Protein AF-A0AA43LTS8-F1 (afdb_monomer_lite)

Secondary structure (DSSP, 8-state):
---HHHHHHHHHHHS----EEEES--TTSHHHHHHHHHSSEEEEEES-HHHHHHHHHH---TTEEEEES-GGGGGGT-S-EEEEEEE-SB-TTS-TTSB--HHHHHHHHHHHHHHEEEEEEEEEEE-TTSHHHHHHHHHHHHHHTTS-TTTEEEEEE--TT-TTS-EEEEEEEPPSS-------PEEEEETTEEEEE-SSEEEEEETT-S-EEEEEGGG-SEEEEEETTEEEEE-TTS-EEEEEGGGS-HHHHHHHHHHHHHHHHHTT----TTTT---TT-

Sequence (282 aa):
MKKIVEVAHKFIAEHQDLDIAVDFTCGNGYDTKFLSECCHQVYAFDIQEDAIAKAKTIAQRSNIEWILDDHANVDQHVGAFDVGVFNLGYLPGGDESITTNADSVITALDKALQIAHKPALIIIVLYPGFEHGKKEAKAIEAYVEKLDSKHYDVSILKLLNRKDAPYIISIDVKGEDEAVPFTIPFHLIIGDTRYSLSKTFVEFNKLDSYDVQKVMYKDLLSVTYVDQKRLSFTLPSNDTVTLDTSMVKKEVLKDIYMCMYLVRKRNGINEELQSEIQLENC

Radius of gyration: 23.14 Å; chains: 1; bounding box: 55×40×61 Å

Structure (mmCIF, N/CA/C/O backbone):
data_AF-A0AA43LTS8-F1
#
_entry.id   AF-A0AA43LTS8-F1
#
loop_
_atom_site.group_PDB
_atom_site.id
_atom_site.type_symbol
_atom_site.label_atom_id
_atom_site.label_alt_id
_atom_site.label_comp_id
_atom_site.label_asym_id
_atom_site.label_entity_id
_atom_site.label_seq_id
_atom_site.pdbx_PDB_ins_code
_atom_site.Cartn_x
_atom_site.Cartn_y
_atom_site.Cartn_z
_atom_site.occupancy
_atom_site.B_iso_or_equiv
_atom_site.auth_seq_id
_atom_site.auth_comp_id
_atom_site.auth_asym_id
_atom_site.auth_atom_id
_atom_site.pdbx_PDB_model_num
ATOM 1 N N . MET A 1 1 ? 16.847 13.992 5.231 1.00 48.00 1 MET A N 1
ATOM 2 C CA . MET A 1 1 ? 15.484 13.890 4.668 1.00 48.00 1 MET A CA 1
ATOM 3 C C . MET A 1 1 ? 15.234 12.416 4.426 1.00 48.00 1 MET A C 1
ATOM 5 O O . MET A 1 1 ? 16.087 11.798 3.800 1.00 48.00 1 MET A O 1
ATOM 9 N N . LYS A 1 2 ? 14.175 11.851 5.011 1.00 55.44 2 LYS A N 1
ATOM 10 C CA . LYS A 1 2 ? 13.850 10.425 4.863 1.00 55.44 2 LYS A CA 1
ATOM 11 C C . LYS A 1 2 ? 13.571 10.105 3.392 1.00 55.44 2 LYS A C 1
ATOM 13 O O . LYS A 1 2 ? 13.069 10.978 2.679 1.00 55.44 2 LYS A O 1
ATOM 18 N N . LYS A 1 3 ? 13.945 8.911 2.921 1.00 81.06 3 LYS A N 1
ATOM 19 C CA . LYS A 1 3 ? 13.575 8.456 1.568 1.00 81.06 3 LYS A CA 1
ATOM 20 C C . LYS A 1 3 ? 12.048 8.387 1.473 1.00 81.06 3 LYS A C 1
ATOM 22 O O . LYS A 1 3 ? 11.405 8.111 2.479 1.00 81.06 3 LYS A O 1
ATOM 27 N N . ILE A 1 4 ? 11.463 8.628 0.297 1.00 85.31 4 ILE A N 1
ATOM 28 C CA . ILE A 1 4 ? 9.995 8.634 0.147 1.00 85.31 4 ILE A CA 1
ATOM 29 C C . ILE A 1 4 ? 9.375 7.302 0.612 1.00 85.31 4 ILE A C 1
ATOM 31 O O . ILE A 1 4 ? 8.366 7.302 1.301 1.00 85.31 4 ILE A O 1
ATOM 35 N N . VAL A 1 5 ? 10.066 6.186 0.367 1.00 83.38 5 VAL A N 1
ATOM 36 C CA . VAL A 1 5 ? 9.681 4.838 0.814 1.00 83.38 5 VAL A CA 1
ATOM 37 C C . VAL A 1 5 ? 9.594 4.735 2.344 1.00 83.38 5 VAL A C 1
ATOM 39 O O . VAL A 1 5 ? 8.656 4.162 2.878 1.00 83.38 5 VAL A O 1
ATOM 42 N N . GLU A 1 6 ? 10.492 5.389 3.086 1.00 86.81 6 GLU A N 1
ATOM 43 C CA . GLU A 1 6 ? 10.402 5.431 4.556 1.00 86.81 6 GLU A CA 1
ATOM 44 C C . GLU A 1 6 ? 9.191 6.243 5.042 1.00 86.81 6 GLU A C 1
ATOM 46 O O . GLU A 1 6 ? 8.758 6.085 6.182 1.00 86.81 6 GLU A O 1
ATOM 51 N N . VAL A 1 7 ? 8.672 7.161 4.220 1.00 87.38 7 VAL A N 1
ATOM 52 C CA . VAL A 1 7 ? 7.430 7.883 4.520 1.00 87.38 7 VAL A CA 1
ATOM 53 C C . VAL A 1 7 ? 6.220 6.991 4.248 1.00 87.38 7 VAL A C 1
ATOM 55 O O . VAL A 1 7 ? 5.317 6.965 5.077 1.00 87.38 7 VAL A O 1
ATOM 58 N N . ALA A 1 8 ? 6.238 6.202 3.170 1.00 88.94 8 ALA A N 1
ATOM 59 C CA . ALA A 1 8 ? 5.221 5.182 2.909 1.00 88.94 8 ALA A CA 1
ATOM 60 C C . ALA A 1 8 ? 5.105 4.187 4.077 1.00 88.94 8 ALA A C 1
ATOM 62 O O . ALA A 1 8 ? 4.014 3.979 4.601 1.00 88.94 8 ALA A O 1
ATOM 63 N N . HIS A 1 9 ? 6.233 3.661 4.570 1.00 90.69 9 HIS A N 1
ATOM 64 C CA . HIS A 1 9 ? 6.249 2.760 5.733 1.00 90.69 9 HIS A CA 1
ATOM 65 C C . HIS A 1 9 ? 5.666 3.397 6.992 1.00 90.69 9 HIS A C 1
ATOM 67 O O . HIS A 1 9 ? 5.021 2.718 7.781 1.00 90.69 9 HIS A O 1
ATOM 73 N N . LYS A 1 10 ? 5.852 4.706 7.186 1.00 87.06 10 LYS A N 1
ATOM 74 C CA . LYS A 1 10 ? 5.224 5.408 8.310 1.00 87.06 10 LYS A CA 1
ATOM 75 C C . LYS A 1 10 ? 3.712 5.491 8.176 1.00 87.06 10 LYS A C 1
ATOM 77 O O . LYS A 1 10 ? 3.039 5.242 9.165 1.00 87.06 10 LYS A O 1
ATOM 82 N N . PHE A 1 11 ? 3.197 5.810 6.989 1.00 83.38 11 PHE A N 1
ATOM 83 C CA . PHE A 1 11 ? 1.751 5.813 6.767 1.00 83.38 11 PHE A CA 1
ATOM 84 C C . PHE A 1 11 ? 1.151 4.442 7.072 1.00 83.38 11 PHE A C 1
ATOM 86 O O . PHE A 1 11 ? 0.157 4.362 7.783 1.00 83.38 11 PHE A O 1
ATOM 93 N N . ILE A 1 12 ? 1.811 3.370 6.634 1.00 86.56 12 ILE A N 1
ATOM 94 C CA . ILE A 1 12 ? 1.376 2.000 6.921 1.00 86.56 12 ILE A CA 1
ATOM 95 C C . ILE A 1 12 ? 1.449 1.697 8.424 1.00 86.56 12 ILE A C 1
ATOM 97 O O . ILE A 1 12 ? 0.488 1.200 8.992 1.00 86.56 12 ILE A O 1
ATOM 101 N N . ALA A 1 13 ? 2.551 2.041 9.094 1.00 82.56 13 ALA A N 1
ATOM 102 C CA . ALA A 1 13 ? 2.728 1.777 10.525 1.00 82.56 13 ALA A CA 1
ATOM 103 C C . ALA A 1 13 ? 1.772 2.575 11.436 1.00 82.56 13 ALA A C 1
ATOM 105 O O . ALA A 1 13 ? 1.600 2.220 12.601 1.00 82.56 13 ALA A O 1
ATOM 106 N N . GLU A 1 14 ? 1.186 3.666 10.940 1.00 78.75 14 GLU A N 1
ATOM 107 C CA . GLU A 1 14 ? 0.165 4.441 11.655 1.00 78.75 14 GLU A CA 1
ATOM 108 C C . GLU A 1 14 ? -1.233 3.801 11.576 1.00 78.75 14 GLU A C 1
ATOM 110 O O . GLU A 1 14 ? -2.096 4.137 12.393 1.00 78.75 14 GLU A O 1
ATOM 115 N N . HIS A 1 15 ? -1.452 2.857 10.653 1.00 72.56 15 HIS A N 1
ATOM 116 C CA . HIS A 1 15 ? -2.689 2.085 10.560 1.00 72.56 15 HIS A CA 1
ATOM 117 C C . HIS A 1 15 ? -2.655 0.907 11.543 1.00 72.56 15 HIS A C 1
ATOM 119 O O . HIS A 1 15 ? -1.681 0.159 11.616 1.00 72.56 15 HIS A O 1
ATOM 125 N N . GLN A 1 16 ? -3.715 0.768 12.342 1.00 58.56 16 GLN A N 1
ATOM 126 C CA . GLN A 1 16 ? -3.850 -0.310 13.324 1.00 58.56 16 GLN A CA 1
ATOM 127 C C . GLN A 1 16 ? -4.528 -1.532 12.700 1.00 58.56 16 GLN A C 1
ATOM 129 O O . GLN A 1 16 ? -5.296 -1.391 11.756 1.00 58.56 16 GLN A O 1
ATOM 134 N N . ASP A 1 17 ? -4.283 -2.703 13.291 1.00 68.00 17 ASP A N 1
ATOM 135 C CA . ASP A 1 17 ? -5.013 -3.944 13.006 1.00 68.00 17 ASP A CA 1
ATOM 136 C C . ASP A 1 17 ? -4.881 -4.449 11.542 1.00 68.00 17 ASP A C 1
ATOM 138 O O . ASP A 1 17 ? -5.809 -5.046 11.007 1.00 68.00 17 ASP A O 1
ATOM 142 N N . LEU A 1 18 ? -3.722 -4.237 10.898 1.00 80.56 18 LEU A N 1
ATOM 143 C CA . LEU A 1 18 ? -3.415 -4.785 9.565 1.00 80.56 18 LEU A CA 1
ATOM 144 C C . LEU A 1 18 ? -3.115 -6.294 9.645 1.00 80.56 18 LEU A C 1
ATOM 146 O O . LEU A 1 18 ? -2.145 -6.700 10.289 1.00 80.56 18 LEU A O 1
ATOM 150 N N . ASP A 1 19 ? -3.913 -7.125 8.973 1.00 89.31 19 ASP A N 1
ATOM 151 C CA . ASP A 1 19 ? -3.790 -8.588 8.991 1.00 89.31 19 ASP A CA 1
ATOM 152 C C . ASP A 1 19 ? -3.110 -9.101 7.714 1.00 89.31 19 ASP A C 1
ATOM 154 O O . ASP A 1 19 ? -2.106 -9.820 7.769 1.00 89.31 19 ASP A O 1
ATOM 158 N N . ILE A 1 20 ? -3.598 -8.664 6.553 1.00 95.88 20 ILE A N 1
ATOM 159 C CA . ILE A 1 20 ? -3.157 -9.125 5.238 1.00 95.88 20 ILE A CA 1
ATOM 160 C C . ILE A 1 20 ? -2.597 -7.955 4.425 1.00 95.88 20 ILE A C 1
ATOM 162 O O . ILE A 1 20 ? -3.284 -6.966 4.159 1.00 95.88 20 ILE A O 1
ATOM 166 N N . ALA A 1 21 ? -1.357 -8.101 3.962 1.00 98.19 21 ALA A N 1
ATOM 167 C CA . ALA A 1 21 ? -0.708 -7.159 3.062 1.00 98.19 21 ALA A CA 1
ATOM 168 C C . ALA A 1 21 ? -0.519 -7.723 1.652 1.00 98.19 21 ALA A C 1
ATOM 170 O O . ALA A 1 21 ? -0.278 -8.918 1.467 1.00 98.19 21 ALA A O 1
ATOM 171 N N . VAL A 1 22 ? -0.523 -6.828 0.668 1.00 98.81 22 VAL A N 1
ATOM 172 C CA . VAL A 1 22 ? -0.102 -7.120 -0.702 1.00 98.81 22 VAL A CA 1
ATOM 173 C C . VAL A 1 22 ? 1.012 -6.161 -1.106 1.00 98.81 22 VAL A C 1
ATOM 175 O O . VAL A 1 22 ? 0.820 -4.948 -1.181 1.00 98.81 22 VAL A O 1
ATOM 178 N N . ASP A 1 23 ? 2.189 -6.712 -1.376 1.00 98.69 23 ASP A N 1
ATOM 179 C CA . ASP A 1 23 ? 3.258 -6.028 -2.094 1.00 98.69 23 ASP A CA 1
ATOM 180 C C . ASP A 1 23 ? 3.089 -6.335 -3.583 1.00 98.69 23 ASP A C 1
ATOM 182 O O . ASP A 1 23 ? 3.377 -7.441 -4.041 1.00 98.69 23 ASP A O 1
ATOM 186 N N . PHE A 1 24 ? 2.565 -5.374 -4.337 1.00 98.69 24 PHE A N 1
ATOM 187 C CA . PHE A 1 24 ? 2.270 -5.555 -5.756 1.00 98.69 24 PHE A CA 1
ATOM 188 C C . PHE A 1 24 ? 3.534 -5.518 -6.630 1.00 98.69 24 PHE A C 1
ATOM 190 O O . PHE A 1 24 ? 3.463 -5.851 -7.807 1.00 98.69 24 PHE A O 1
ATOM 197 N N . THR A 1 25 ? 4.684 -5.106 -6.088 1.00 97.75 25 THR A N 1
ATOM 198 C CA . THR A 1 25 ? 5.929 -4.913 -6.847 1.00 97.75 25 THR A CA 1
ATOM 199 C C . THR A 1 25 ? 7.136 -5.206 -5.953 1.00 97.75 25 THR A C 1
ATOM 201 O O . THR A 1 25 ? 7.874 -4.296 -5.562 1.00 97.75 25 THR A O 1
ATOM 204 N N . CYS A 1 26 ? 7.326 -6.474 -5.589 1.00 96.88 26 CYS A N 1
ATOM 205 C CA . CYS A 1 26 ? 8.211 -6.850 -4.490 1.00 96.88 26 CYS A CA 1
ATOM 206 C C . CYS A 1 26 ? 9.675 -6.460 -4.732 1.00 96.88 26 CYS A C 1
ATOM 208 O O . CYS A 1 26 ? 10.392 -6.089 -3.795 1.00 96.88 26 CYS A O 1
ATOM 210 N N . GLY A 1 27 ? 10.136 -6.500 -5.986 1.00 96.12 27 GLY A N 1
ATOM 211 C CA . GLY A 1 27 ? 11.475 -6.105 -6.384 1.00 96.12 27 GLY A CA 1
ATOM 212 C C . GLY A 1 27 ? 12.570 -6.756 -5.534 1.00 96.12 27 GLY A C 1
ATOM 213 O O . GLY A 1 27 ? 12.711 -7.970 -5.467 1.00 96.12 27 GLY A O 1
ATOM 214 N N . ASN A 1 28 ? 13.374 -5.938 -4.848 1.00 95.25 28 ASN A N 1
ATOM 215 C CA . ASN A 1 28 ? 14.421 -6.431 -3.940 1.00 95.25 28 ASN A CA 1
ATOM 216 C C . ASN A 1 28 ? 13.892 -6.870 -2.552 1.00 95.25 28 ASN A C 1
ATOM 218 O O . ASN A 1 28 ? 14.685 -7.232 -1.687 1.00 95.25 28 ASN A O 1
ATOM 222 N N . GLY A 1 29 ? 12.584 -6.822 -2.301 1.00 96.00 29 GLY A N 1
ATOM 223 C CA . GLY A 1 29 ? 11.930 -7.338 -1.094 1.00 96.00 29 GLY A CA 1
ATOM 224 C C . GLY A 1 29 ? 11.968 -6.426 0.132 1.00 96.00 29 GLY A C 1
ATOM 225 O O . GLY A 1 29 ? 11.734 -6.898 1.243 1.00 96.00 29 GLY A O 1
ATOM 226 N N . TYR A 1 30 ? 12.293 -5.137 -0.017 1.00 96.00 30 TYR A N 1
ATOM 227 C CA . TYR A 1 30 ? 12.351 -4.211 1.124 1.00 96.00 30 TYR A CA 1
ATOM 228 C C . TYR A 1 30 ? 10.965 -3.878 1.682 1.00 96.00 30 TYR A C 1
ATOM 230 O O . TYR A 1 30 ? 10.791 -3.901 2.901 1.00 96.00 30 TYR A O 1
ATOM 238 N N . ASP A 1 31 ? 10.000 -3.596 0.804 1.00 97.00 31 ASP A N 1
ATOM 239 C CA . ASP A 1 31 ? 8.612 -3.343 1.193 1.00 97.00 31 ASP A CA 1
ATOM 240 C C . ASP A 1 31 ? 7.980 -4.636 1.719 1.00 97.00 31 ASP A C 1
ATOM 242 O O . ASP A 1 31 ? 7.466 -4.644 2.834 1.00 97.00 31 ASP A O 1
ATOM 246 N N . THR A 1 32 ? 8.177 -5.761 1.023 1.00 98.19 32 THR A N 1
ATOM 247 C CA . THR A 1 32 ? 7.768 -7.096 1.488 1.00 98.19 32 THR A CA 1
ATOM 248 C C . THR A 1 32 ? 8.285 -7.412 2.889 1.00 98.19 32 THR A C 1
ATOM 250 O O . THR A 1 32 ? 7.531 -7.876 3.742 1.00 98.19 32 THR A O 1
ATOM 253 N N . LYS A 1 33 ? 9.573 -7.148 3.158 1.00 97.25 33 LYS A N 1
ATOM 254 C CA . LYS A 1 33 ? 10.163 -7.362 4.482 1.00 97.25 33 LYS A CA 1
ATOM 255 C C . LYS A 1 33 ? 9.446 -6.522 5.534 1.00 97.25 33 LYS A C 1
ATOM 257 O O . LYS A 1 33 ? 9.028 -7.073 6.547 1.00 97.25 33 LYS A O 1
ATOM 262 N N . PHE A 1 34 ? 9.295 -5.224 5.289 1.00 95.88 34 PHE A N 1
ATOM 263 C CA . PHE A 1 34 ? 8.599 -4.326 6.206 1.00 95.88 34 PHE A CA 1
ATOM 264 C C . PHE A 1 34 ? 7.157 -4.797 6.469 1.00 95.88 34 PHE A C 1
ATOM 266 O O . PHE A 1 34 ? 6.762 -4.946 7.623 1.00 95.88 34 PHE A O 1
ATOM 273 N N . LEU A 1 35 ? 6.407 -5.127 5.415 1.00 96.69 35 LEU A N 1
ATOM 274 C CA . LEU A 1 35 ? 5.033 -5.624 5.515 1.00 96.69 35 LEU A CA 1
ATOM 275 C C . LEU A 1 35 ? 4.954 -6.928 6.317 1.00 96.69 35 LEU A C 1
ATOM 277 O O . LEU A 1 35 ? 4.081 -7.096 7.161 1.00 96.69 35 LEU A O 1
ATOM 281 N N . SER A 1 36 ? 5.913 -7.834 6.128 1.00 96.06 36 SER A N 1
ATOM 282 C CA . SER A 1 36 ? 5.948 -9.120 6.837 1.00 96.06 36 SER A CA 1
ATOM 283 C C . SER A 1 36 ? 6.262 -9.003 8.331 1.00 96.06 36 SER A C 1
ATOM 285 O O . SER A 1 36 ? 6.057 -9.964 9.081 1.00 96.06 36 SER A O 1
ATOM 287 N N . GLU A 1 37 ? 6.773 -7.846 8.765 1.00 92.56 37 GLU A N 1
ATOM 288 C CA . GLU A 1 37 ? 7.004 -7.503 10.168 1.00 92.56 37 GLU A CA 1
ATOM 289 C C . GLU A 1 37 ? 5.759 -6.886 10.827 1.00 92.56 37 GLU A C 1
ATOM 291 O O . GLU A 1 37 ? 5.615 -7.026 12.042 1.00 92.56 37 GLU A O 1
ATOM 296 N N . CYS A 1 38 ? 4.867 -6.243 10.061 1.00 90.19 38 CYS A N 1
ATOM 297 C CA . CYS A 1 38 ? 3.665 -5.586 10.589 1.00 90.19 38 CYS A CA 1
ATOM 298 C C . CYS A 1 38 ? 2.344 -6.329 10.334 1.00 90.19 38 CYS A C 1
ATOM 300 O O . CYS A 1 38 ? 1.383 -6.045 11.038 1.00 90.19 38 CYS A O 1
ATOM 302 N N . CYS A 1 39 ? 2.297 -7.271 9.387 1.00 91.62 39 CYS A N 1
ATOM 303 C CA . CYS A 1 39 ? 1.090 -8.018 9.014 1.00 91.62 39 CYS A CA 1
ATOM 304 C C . CYS A 1 39 ? 1.244 -9.524 9.281 1.00 91.62 39 CYS A C 1
ATOM 306 O O . CYS A 1 39 ? 2.354 -10.074 9.281 1.00 91.62 39 CYS A O 1
ATOM 308 N N . HIS A 1 40 ? 0.124 -10.219 9.476 1.00 91.31 40 HIS A N 1
ATOM 309 C CA . HIS A 1 40 ? 0.093 -11.664 9.699 1.00 91.31 40 HIS A CA 1
ATOM 310 C C . HIS A 1 40 ? 0.341 -12.473 8.427 1.00 91.31 40 HIS A C 1
ATOM 312 O O . HIS A 1 40 ? 0.945 -13.538 8.535 1.00 91.31 40 HIS A O 1
ATOM 318 N N . GLN A 1 41 ? -0.057 -11.969 7.256 1.00 96.75 41 GLN A N 1
ATOM 319 C CA . GLN A 1 41 ? 0.175 -12.584 5.946 1.00 96.75 41 GLN A CA 1
ATOM 320 C C . GLN A 1 41 ? 0.568 -11.519 4.914 1.00 96.75 41 GLN A C 1
ATOM 322 O O . GLN A 1 41 ? 0.020 -10.419 4.909 1.00 96.75 41 GLN A O 1
ATOM 327 N N . VAL A 1 42 ? 1.503 -11.848 4.019 1.00 98.62 42 VAL A N 1
ATOM 328 C CA . VAL A 1 42 ? 1.933 -10.981 2.914 1.00 98.62 42 VAL A CA 1
ATOM 329 C C . VAL A 1 42 ? 1.915 -11.757 1.607 1.00 98.62 42 VAL A C 1
ATOM 331 O O . VAL A 1 42 ? 2.526 -12.818 1.518 1.00 98.62 42 VAL A O 1
ATOM 334 N N . TYR A 1 43 ? 1.281 -11.202 0.581 1.00 98.81 43 TYR A N 1
ATOM 335 C CA . TYR A 1 43 ? 1.389 -11.672 -0.799 1.00 98.81 43 TYR A CA 1
ATOM 336 C C . TYR A 1 43 ? 2.309 -10.728 -1.570 1.00 98.81 43 TYR A C 1
ATOM 338 O O . TYR A 1 43 ? 2.091 -9.520 -1.558 1.00 98.81 43 TYR A O 1
ATOM 346 N N . ALA A 1 44 ? 3.354 -11.256 -2.199 1.00 98.75 44 ALA A N 1
ATOM 347 C CA . ALA A 1 44 ? 4.390 -10.466 -2.854 1.00 98.75 44 ALA A CA 1
ATOM 348 C C . ALA A 1 44 ? 4.509 -10.848 -4.331 1.00 98.75 44 ALA A C 1
ATOM 350 O O . ALA A 1 44 ? 4.921 -11.966 -4.648 1.00 98.75 44 ALA A O 1
ATOM 351 N N . PHE A 1 45 ? 4.159 -9.914 -5.212 1.00 98.81 45 PHE A N 1
ATOM 352 C CA . PHE A 1 45 ? 4.138 -10.096 -6.661 1.00 98.81 45 PHE A CA 1
ATOM 353 C C . PHE A 1 45 ? 5.395 -9.535 -7.315 1.00 98.81 45 PHE A C 1
ATOM 355 O O . PHE A 1 45 ? 5.862 -8.451 -6.965 1.00 98.81 45 PHE A O 1
ATOM 362 N N . ASP A 1 46 ? 5.915 -10.255 -8.302 1.00 98.56 46 ASP A N 1
ATOM 363 C CA . ASP A 1 46 ? 6.844 -9.720 -9.294 1.00 98.56 46 ASP A CA 1
ATOM 364 C C . ASP A 1 46 ? 6.828 -10.611 -10.540 1.00 98.56 46 ASP A C 1
ATOM 366 O O . ASP A 1 46 ? 6.690 -11.830 -10.434 1.00 98.56 46 ASP A O 1
ATOM 370 N N . ILE A 1 47 ? 7.028 -10.031 -11.723 1.00 97.81 47 ILE A N 1
ATOM 371 C CA . ILE A 1 47 ? 7.121 -10.803 -12.972 1.00 97.81 47 ILE A CA 1
ATOM 372 C C . ILE A 1 47 ? 8.511 -11.424 -13.171 1.00 97.81 47 ILE A C 1
ATOM 374 O O . ILE A 1 47 ? 8.698 -12.262 -14.055 1.00 97.81 47 ILE A O 1
ATOM 378 N N . GLN A 1 48 ? 9.509 -11.002 -12.387 1.00 97.56 48 GLN A N 1
ATOM 379 C CA . GLN A 1 48 ? 10.894 -11.435 -12.531 1.00 97.56 48 GLN A CA 1
ATOM 380 C C . GLN A 1 48 ? 11.275 -12.477 -11.469 1.00 97.56 48 GLN A C 1
ATOM 382 O O . GLN A 1 48 ? 11.318 -12.185 -10.273 1.00 97.56 48 GLN A O 1
ATOM 387 N N . GLU A 1 49 ? 11.692 -13.670 -11.909 1.00 96.56 49 GLU A N 1
ATOM 388 C CA . GLU A 1 49 ? 12.242 -14.706 -11.015 1.00 96.56 49 GLU A CA 1
ATOM 389 C C . GLU A 1 49 ? 13.428 -14.186 -10.191 1.00 96.56 49 GLU A C 1
ATOM 391 O O . GLU A 1 49 ? 13.525 -14.452 -8.992 1.00 96.56 49 GLU A O 1
ATOM 396 N N . ASP A 1 50 ? 14.298 -13.388 -10.817 1.00 94.88 50 ASP A N 1
ATOM 397 C CA . ASP A 1 50 ? 15.467 -12.786 -10.173 1.00 94.88 50 ASP A CA 1
ATOM 398 C C . ASP A 1 50 ? 15.094 -11.801 -9.056 1.00 94.88 50 ASP A C 1
ATOM 400 O O . ASP A 1 50 ? 15.811 -11.715 -8.055 1.00 94.88 50 ASP A O 1
ATOM 404 N N . ALA A 1 51 ? 13.993 -11.055 -9.209 1.00 95.88 51 ALA A N 1
ATOM 405 C CA . ALA A 1 51 ? 13.503 -10.148 -8.175 1.00 95.88 51 ALA A CA 1
ATOM 406 C C . ALA A 1 51 ? 13.059 -10.954 -6.951 1.00 95.88 51 ALA A C 1
ATOM 408 O O . ALA A 1 51 ? 13.612 -10.781 -5.866 1.00 95.88 51 ALA A O 1
ATOM 409 N N . ILE A 1 52 ? 12.187 -11.947 -7.150 1.00 97.62 52 ILE A N 1
ATOM 410 C CA . ILE A 1 52 ? 11.715 -12.835 -6.078 1.00 97.62 52 ILE A CA 1
ATOM 411 C C . ILE A 1 52 ? 12.881 -13.570 -5.407 1.00 97.62 52 ILE A C 1
ATOM 413 O O . ILE A 1 52 ? 12.925 -13.687 -4.180 1.00 97.62 52 ILE A O 1
ATOM 417 N N . ALA A 1 53 ? 13.852 -14.060 -6.182 1.00 96.56 53 ALA A N 1
ATOM 418 C CA . ALA A 1 53 ? 15.033 -14.722 -5.638 1.00 96.56 53 ALA A CA 1
ATOM 419 C C . ALA A 1 53 ? 15.834 -13.785 -4.719 1.00 96.56 53 ALA A C 1
ATOM 421 O O . ALA A 1 53 ? 16.203 -14.188 -3.614 1.00 96.56 53 ALA A O 1
ATOM 422 N N . LYS A 1 54 ? 16.056 -12.527 -5.128 1.00 95.06 54 LYS A N 1
ATOM 423 C CA . LYS A 1 54 ? 16.709 -11.504 -4.293 1.00 95.06 54 LYS A CA 1
ATOM 424 C C . LYS A 1 54 ? 15.867 -11.158 -3.068 1.00 95.06 54 LYS A C 1
ATOM 426 O O . LYS A 1 54 ? 16.404 -11.153 -1.959 1.00 95.06 54 LYS A O 1
ATOM 431 N N . ALA A 1 55 ? 14.567 -10.939 -3.240 1.00 97.00 55 ALA A N 1
ATOM 432 C CA . ALA A 1 55 ? 13.647 -10.600 -2.163 1.00 97.00 55 ALA A CA 1
ATOM 433 C C . ALA A 1 55 ? 13.634 -11.668 -1.059 1.00 97.00 55 ALA A C 1
ATOM 435 O O . ALA A 1 55 ? 13.757 -11.334 0.121 1.00 97.00 55 ALA A O 1
ATOM 436 N N . LYS A 1 56 ? 13.640 -12.955 -1.431 1.00 97.38 56 LYS A N 1
ATOM 437 C CA . LYS A 1 56 ? 13.756 -14.091 -0.498 1.00 97.38 56 LYS A CA 1
ATOM 438 C C . LYS A 1 56 ? 15.033 -14.075 0.345 1.00 97.38 56 LYS A C 1
ATOM 440 O O . LYS A 1 56 ? 15.031 -14.595 1.458 1.00 97.38 56 LYS A O 1
ATOM 445 N N . THR A 1 57 ? 16.127 -13.478 -0.139 1.00 96.25 57 THR A N 1
ATOM 446 C CA . THR A 1 57 ? 17.354 -13.346 0.669 1.00 96.25 57 THR A CA 1
ATOM 447 C C . THR A 1 57 ? 17.221 -12.298 1.776 1.00 96.25 57 THR A C 1
ATOM 449 O O . THR A 1 57 ? 17.870 -12.433 2.814 1.00 96.25 57 THR A O 1
ATOM 452 N N . ILE A 1 58 ? 16.365 -11.288 1.580 1.00 94.75 58 ILE A N 1
ATOM 453 C CA . ILE A 1 58 ? 16.175 -10.144 2.482 1.00 94.75 58 ILE A CA 1
ATOM 454 C C . ILE A 1 58 ? 14.988 -10.365 3.434 1.00 94.75 58 ILE A C 1
ATOM 456 O O . ILE A 1 58 ? 15.097 -10.060 4.625 1.00 94.75 58 ILE A O 1
ATOM 460 N N . ALA A 1 59 ? 13.879 -10.910 2.931 1.00 94.69 59 ALA A N 1
ATOM 461 C CA . ALA A 1 59 ? 12.642 -11.153 3.665 1.00 94.69 59 ALA A CA 1
ATOM 462 C C . ALA A 1 59 ? 12.478 -12.655 3.963 1.00 94.69 59 ALA A C 1
ATOM 464 O O . ALA A 1 59 ? 11.825 -13.400 3.237 1.00 94.69 59 ALA A O 1
ATOM 465 N N . GLN A 1 60 ? 13.109 -13.118 5.042 1.00 92.62 60 GLN A N 1
ATOM 466 C CA . GLN A 1 60 ? 13.138 -14.535 5.428 1.00 92.62 60 GLN A CA 1
ATOM 467 C C . GLN A 1 60 ? 12.066 -14.856 6.476 1.00 92.62 60 GLN A C 1
ATOM 469 O O . GLN A 1 60 ? 12.378 -15.218 7.612 1.00 92.62 60 GLN A O 1
ATOM 474 N N . ARG A 1 61 ? 10.790 -14.682 6.121 1.00 93.94 61 ARG A N 1
ATOM 475 C CA . ARG A 1 61 ? 9.666 -14.998 7.012 1.00 93.94 61 ARG A CA 1
ATOM 476 C C . ARG A 1 61 ? 8.679 -15.936 6.331 1.00 93.94 61 ARG A C 1
ATOM 478 O O . ARG A 1 61 ? 8.505 -15.898 5.119 1.00 93.94 61 ARG A O 1
ATOM 485 N N . SER A 1 62 ? 8.064 -16.810 7.125 1.00 96.12 62 SER A N 1
ATOM 486 C CA . SER A 1 62 ? 7.144 -17.846 6.639 1.00 96.12 62 SER A CA 1
ATOM 487 C C . SER A 1 62 ? 5.758 -17.317 6.284 1.00 96.12 62 SER A C 1
ATOM 489 O O . SER A 1 62 ? 4.996 -18.032 5.652 1.00 96.12 62 SER A O 1
ATOM 491 N N . ASN A 1 63 ? 5.431 -16.092 6.698 1.00 96.94 63 ASN A N 1
ATOM 492 C CA . ASN A 1 63 ? 4.167 -15.425 6.402 1.00 96.94 63 ASN A CA 1
ATOM 493 C C . ASN A 1 63 ? 4.167 -14.694 5.051 1.00 96.94 63 ASN A C 1
ATOM 495 O O . ASN A 1 63 ? 3.376 -13.776 4.858 1.00 96.94 63 ASN A O 1
ATOM 499 N N . ILE A 1 64 ? 5.086 -15.045 4.150 1.00 98.62 64 ILE A N 1
ATOM 500 C CA . ILE A 1 64 ? 5.203 -14.430 2.830 1.00 98.62 64 ILE A CA 1
ATOM 501 C C . ILE A 1 64 ? 4.893 -15.482 1.773 1.00 98.62 64 ILE A C 1
ATOM 503 O O . ILE A 1 64 ? 5.580 -16.502 1.674 1.00 98.62 64 ILE A O 1
ATOM 507 N N . GLU A 1 65 ? 3.894 -15.193 0.954 1.00 98.50 65 GLU A N 1
ATOM 508 C CA . GLU A 1 65 ? 3.587 -15.919 -0.265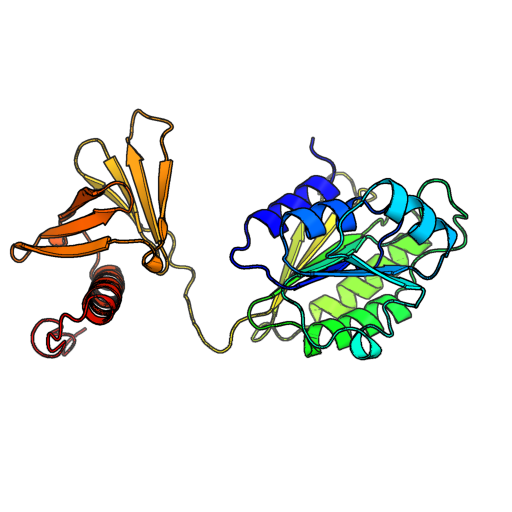 1.00 98.50 65 GLU A CA 1
ATOM 509 C C . GLU A 1 65 ? 4.172 -15.172 -1.465 1.00 98.50 65 GLU A C 1
ATOM 511 O O . GLU A 1 65 ? 3.841 -14.019 -1.730 1.00 98.50 65 GLU A O 1
ATOM 516 N N . TRP A 1 66 ? 5.093 -15.828 -2.167 1.00 98.50 66 TRP A N 1
ATOM 517 C CA . TRP A 1 66 ? 5.801 -15.258 -3.311 1.00 98.50 66 TRP A CA 1
ATOM 518 C C . TRP A 1 66 ? 5.109 -15.663 -4.605 1.00 98.50 66 TRP A C 1
ATOM 520 O O . TRP A 1 66 ? 5.029 -16.858 -4.897 1.00 98.50 66 TRP A O 1
ATOM 530 N N . ILE A 1 67 ? 4.682 -14.683 -5.392 1.00 98.75 67 ILE A N 1
ATOM 531 C CA . ILE A 1 67 ? 3.881 -14.890 -6.594 1.00 98.75 67 ILE A CA 1
ATOM 532 C C . ILE A 1 67 ? 4.662 -14.382 -7.804 1.00 98.75 67 ILE A C 1
ATOM 534 O O . ILE A 1 67 ? 4.887 -13.184 -7.962 1.00 98.75 67 ILE A O 1
ATOM 538 N N . LEU A 1 68 ? 5.087 -15.319 -8.654 1.00 98.56 68 LEU A N 1
ATOM 539 C CA . LEU A 1 68 ? 5.700 -15.024 -9.948 1.00 98.56 68 LEU A CA 1
ATOM 540 C C . LEU A 1 68 ? 4.596 -14.825 -10.994 1.00 98.56 68 LEU A C 1
ATOM 542 O O . LEU A 1 68 ? 4.286 -15.736 -11.761 1.00 98.56 68 LEU A O 1
ATOM 546 N N . ASP A 1 69 ? 3.958 -13.662 -10.958 1.00 98.44 69 ASP A N 1
ATOM 547 C CA . ASP A 1 69 ? 2.866 -13.276 -11.850 1.00 98.44 69 ASP A CA 1
ATOM 548 C C . ASP A 1 69 ? 2.778 -11.744 -11.924 1.00 98.44 69 ASP A C 1
ATOM 550 O O . ASP A 1 69 ? 3.336 -11.032 -11.085 1.00 98.44 69 ASP A O 1
ATOM 554 N N . ASP A 1 70 ? 2.070 -11.226 -12.925 1.00 98.25 70 ASP A N 1
ATOM 555 C CA . ASP A 1 70 ? 1.758 -9.800 -13.011 1.00 98.25 70 ASP A CA 1
ATOM 556 C C . ASP A 1 70 ? 0.754 -9.425 -11.908 1.00 98.25 70 ASP A C 1
ATOM 558 O O . ASP A 1 70 ? -0.254 -10.108 -11.705 1.00 98.25 70 ASP A O 1
ATOM 562 N N . HIS A 1 71 ? 0.990 -8.306 -11.217 1.00 98.38 71 HIS A N 1
ATOM 563 C CA . HIS A 1 71 ? 0.065 -7.747 -10.224 1.00 98.38 71 HIS A CA 1
ATOM 564 C C . HIS A 1 71 ? -1.353 -7.525 -10.763 1.00 98.38 71 HIS A C 1
ATOM 566 O O . HIS A 1 71 ? -2.315 -7.523 -9.996 1.00 98.38 71 HIS A O 1
ATOM 572 N N . ALA A 1 72 ? -1.519 -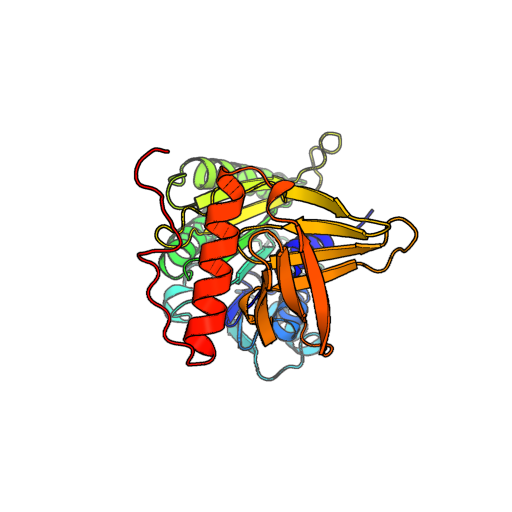7.383 -12.080 1.00 98.31 72 ALA A N 1
ATOM 573 C CA . ALA A 1 72 ? -2.818 -7.319 -12.741 1.00 98.31 72 ALA A CA 1
ATOM 574 C C . ALA A 1 72 ? -3.672 -8.584 -12.533 1.00 98.31 72 ALA A C 1
ATOM 576 O O . ALA A 1 72 ? -4.879 -8.537 -12.770 1.00 98.31 72 ALA A O 1
ATOM 577 N N . ASN A 1 73 ? -3.087 -9.696 -12.079 1.00 98.31 73 ASN A N 1
ATOM 578 C CA . ASN A 1 73 ? -3.770 -10.950 -11.757 1.00 98.31 73 ASN A CA 1
ATOM 579 C C . ASN A 1 73 ? -4.033 -11.135 -10.252 1.00 98.31 73 ASN A C 1
ATOM 581 O O . ASN A 1 73 ? -4.355 -12.243 -9.832 1.00 98.31 73 ASN A O 1
ATOM 585 N N . VAL A 1 74 ? -3.914 -10.080 -9.432 1.00 98.31 74 VAL A N 1
ATOM 586 C CA . VAL A 1 74 ? -4.045 -10.156 -7.961 1.00 98.31 74 VAL A CA 1
ATOM 587 C C . VAL A 1 74 ? -5.294 -10.904 -7.475 1.00 98.31 74 VAL A C 1
ATOM 589 O O . VAL A 1 74 ? -5.216 -11.680 -6.529 1.00 98.31 74 VAL A O 1
ATOM 592 N N . ASP A 1 75 ? -6.425 -10.736 -8.155 1.00 95.75 75 ASP A N 1
ATOM 593 C CA . ASP A 1 75 ? -7.721 -11.354 -7.851 1.00 95.75 75 ASP A CA 1
ATOM 594 C C . ASP A 1 75 ? -7.737 -12.886 -7.990 1.00 95.75 75 ASP A C 1
ATOM 596 O O . ASP A 1 75 ? -8.633 -13.547 -7.468 1.00 95.75 75 ASP A O 1
ATOM 600 N N . GLN A 1 76 ? -6.752 -13.466 -8.679 1.00 97.31 76 GLN A N 1
ATOM 601 C CA . GLN A 1 76 ? -6.593 -14.918 -8.802 1.00 97.31 76 GLN A CA 1
ATOM 602 C C . GLN A 1 76 ? -5.870 -15.538 -7.601 1.00 97.31 76 GLN A C 1
ATOM 604 O O . GLN A 1 76 ? -5.976 -16.746 -7.390 1.00 97.31 76 GLN A O 1
ATOM 609 N N . HIS A 1 77 ? -5.146 -14.726 -6.825 1.00 97.25 77 HIS A N 1
ATOM 610 C CA . HIS A 1 77 ? -4.267 -15.192 -5.746 1.00 97.25 77 HIS A CA 1
ATOM 611 C C . HIS A 1 77 ? -4.686 -14.665 -4.372 1.00 97.25 77 HIS A C 1
ATOM 613 O O . HIS A 1 77 ? -4.518 -15.354 -3.371 1.00 97.25 77 HIS A O 1
ATOM 619 N N . VAL A 1 78 ? -5.251 -13.459 -4.312 1.00 96.81 78 VAL A N 1
ATOM 620 C CA . VAL A 1 78 ? -5.591 -12.770 -3.065 1.00 96.81 78 VAL A CA 1
ATOM 621 C C . VAL A 1 78 ? -7.098 -12.563 -2.981 1.00 96.81 78 VAL A C 1
ATOM 623 O O . VAL A 1 78 ? -7.699 -11.927 -3.843 1.00 96.81 78 VAL A O 1
ATOM 626 N N . GLY A 1 79 ? -7.710 -13.088 -1.917 1.00 92.75 79 GLY A N 1
ATOM 627 C CA . GLY A 1 79 ? -9.147 -12.931 -1.674 1.00 92.75 79 GLY A CA 1
ATOM 628 C C . GLY A 1 79 ? -9.525 -11.555 -1.122 1.00 92.75 79 GLY A C 1
ATOM 629 O O . GLY A 1 79 ? -10.521 -10.984 -1.557 1.00 92.75 79 GLY A O 1
ATOM 630 N N . ALA A 1 80 ? -8.742 -11.039 -0.170 1.00 94.31 80 ALA A N 1
ATOM 631 C CA . ALA A 1 80 ? -8.890 -9.702 0.397 1.00 94.31 80 ALA A CA 1
ATOM 632 C C . ALA A 1 80 ? -7.605 -9.250 1.109 1.00 94.31 80 ALA A C 1
ATOM 634 O O . ALA A 1 80 ? -6.757 -10.088 1.425 1.00 94.31 80 ALA A O 1
ATOM 635 N N . PHE A 1 81 ? -7.453 -7.943 1.349 1.00 96.50 81 PHE A N 1
ATOM 636 C CA . PHE A 1 81 ? -6.289 -7.377 2.043 1.00 96.50 81 PHE A CA 1
ATOM 637 C C . PHE A 1 81 ? -6.597 -6.049 2.756 1.00 96.50 81 PHE A C 1
ATOM 639 O O . PHE A 1 81 ? -7.546 -5.355 2.392 1.00 96.50 81 PHE A O 1
ATOM 646 N N . ASP A 1 82 ? -5.760 -5.674 3.728 1.00 94.06 82 ASP A N 1
ATOM 647 C CA . ASP A 1 82 ? -5.875 -4.437 4.521 1.00 94.06 82 ASP A CA 1
ATOM 648 C C . ASP A 1 82 ? -4.897 -3.347 4.068 1.00 94.06 82 ASP A C 1
ATOM 650 O O . ASP A 1 82 ? -5.193 -2.155 4.160 1.00 94.06 82 ASP A O 1
ATOM 654 N N . VAL A 1 83 ? -3.716 -3.740 3.575 1.00 97.38 83 VAL A N 1
ATOM 655 C CA . VAL A 1 83 ? -2.708 -2.805 3.058 1.00 97.38 83 VAL A CA 1
ATOM 656 C C . VAL A 1 83 ? -2.087 -3.259 1.738 1.00 97.38 83 VAL A C 1
ATOM 658 O O . VAL A 1 83 ? -1.671 -4.404 1.588 1.00 97.38 83 VAL A O 1
ATOM 661 N N . GLY A 1 84 ? -2.005 -2.345 0.775 1.00 98.06 84 GLY A N 1
ATOM 662 C CA . GLY A 1 84 ? -1.407 -2.563 -0.537 1.00 98.06 84 GLY A CA 1
ATOM 663 C C . GLY A 1 84 ? -0.256 -1.598 -0.803 1.00 98.06 84 GLY A C 1
ATOM 664 O O . GLY A 1 84 ? -0.387 -0.404 -0.534 1.00 98.06 84 GLY A O 1
ATOM 665 N N . VAL A 1 85 ? 0.856 -2.078 -1.359 1.00 98.44 85 VAL A N 1
ATOM 666 C CA . VAL A 1 85 ? 1.987 -1.228 -1.765 1.00 98.44 85 VAL A CA 1
ATOM 667 C C . VAL A 1 85 ? 2.334 -1.457 -3.229 1.00 98.44 85 VAL A C 1
ATOM 669 O O . VAL A 1 85 ? 2.604 -2.577 -3.643 1.00 98.44 85 VAL A O 1
ATOM 672 N N . PHE A 1 86 ? 2.374 -0.366 -3.987 1.00 98.50 86 PHE A N 1
ATOM 673 C CA . PHE A 1 86 ? 2.943 -0.286 -5.324 1.00 98.50 86 PHE A CA 1
ATOM 674 C C . PHE A 1 86 ? 4.185 0.604 -5.272 1.00 98.50 86 PHE A C 1
ATOM 676 O O . PHE A 1 86 ? 4.117 1.755 -4.840 1.00 98.50 86 PHE A O 1
ATOM 683 N N . ASN A 1 87 ? 5.319 0.106 -5.743 1.00 96.88 87 ASN A N 1
ATOM 684 C CA . ASN A 1 87 ? 6.578 0.833 -5.845 1.00 96.88 87 ASN A CA 1
ATOM 685 C C . ASN A 1 87 ? 7.017 0.811 -7.313 1.00 96.88 87 ASN A C 1
ATOM 687 O O . ASN A 1 87 ? 7.734 -0.083 -7.753 1.00 96.88 87 ASN A O 1
ATOM 691 N N . LEU A 1 88 ? 6.485 1.757 -8.093 1.00 96.44 88 LEU A N 1
ATOM 692 C CA . LEU A 1 88 ? 6.510 1.682 -9.555 1.00 96.44 88 LEU A CA 1
ATOM 693 C C . LEU A 1 88 ? 7.893 1.975 -10.146 1.00 96.44 88 LEU A C 1
ATOM 695 O O . LEU A 1 88 ? 8.728 2.645 -9.540 1.00 96.44 88 LEU A O 1
ATOM 699 N N . GLY A 1 89 ? 8.113 1.525 -11.376 1.00 93.38 89 GLY A N 1
ATOM 700 C CA . GLY A 1 89 ? 9.373 1.654 -12.095 1.00 93.38 89 GLY A CA 1
ATOM 701 C C . GLY A 1 89 ? 10.048 0.304 -12.320 1.00 93.38 89 GLY A C 1
ATOM 702 O O . GLY A 1 89 ? 9.387 -0.721 -12.474 1.00 93.38 89 GLY A O 1
ATOM 703 N N . TYR A 1 90 ? 11.377 0.326 -12.386 1.00 90.69 90 TYR A N 1
ATOM 704 C CA . TYR A 1 90 ? 12.207 -0.838 -12.683 1.00 90.69 90 TYR A CA 1
ATOM 705 C C . TYR A 1 90 ? 12.930 -1.356 -11.435 1.00 90.69 90 TYR A C 1
ATOM 707 O O . TYR A 1 90 ? 13.175 -0.614 -10.478 1.00 90.69 90 TYR A O 1
ATOM 715 N N . LEU A 1 91 ? 13.341 -2.625 -11.469 1.00 91.00 91 LEU A N 1
ATOM 716 C CA . LEU A 1 91 ? 14.120 -3.252 -10.402 1.00 91.00 91 LEU A CA 1
ATOM 717 C C . LEU A 1 91 ? 15.517 -2.605 -10.273 1.00 91.00 91 LEU A C 1
ATOM 719 O O . LEU A 1 91 ? 16.322 -2.700 -11.206 1.00 91.00 91 LEU A O 1
ATOM 723 N N . PRO A 1 92 ? 15.897 -2.029 -9.113 1.00 86.94 92 PRO A N 1
ATOM 724 C CA . PRO A 1 92 ? 17.232 -1.461 -8.938 1.00 86.94 92 PRO A CA 1
ATOM 725 C C . PRO A 1 92 ? 18.338 -2.510 -9.118 1.00 86.94 92 PRO A C 1
ATOM 727 O O . PRO A 1 92 ? 18.377 -3.516 -8.404 1.00 86.94 92 PRO A O 1
ATOM 730 N N . GLY A 1 93 ? 19.257 -2.254 -10.054 1.00 86.12 93 GLY A N 1
ATOM 731 C CA . GLY A 1 93 ? 20.329 -3.187 -10.423 1.00 86.12 93 GLY A CA 1
ATOM 732 C C . GLY A 1 93 ? 19.876 -4.365 -11.299 1.00 86.12 93 GLY A C 1
ATOM 733 O O . GLY A 1 93 ? 20.609 -5.349 -11.397 1.00 86.12 93 GLY A O 1
ATOM 734 N N . GLY A 1 94 ? 18.670 -4.297 -11.874 1.00 87.88 94 GLY A N 1
ATOM 735 C CA . GLY A 1 94 ? 18.154 -5.209 -12.897 1.00 87.88 94 GLY A CA 1
ATOM 736 C C . GLY A 1 94 ? 18.182 -4.601 -14.305 1.00 87.88 94 GLY A C 1
ATOM 737 O O . GLY A 1 94 ? 18.881 -3.620 -14.557 1.00 87.88 94 GLY A O 1
ATOM 738 N N . ASP A 1 95 ? 17.421 -5.201 -15.220 1.00 87.44 95 ASP A N 1
ATOM 739 C CA . ASP A 1 95 ? 17.206 -4.688 -16.576 1.00 87.44 95 ASP A CA 1
ATOM 740 C C . ASP A 1 95 ? 16.187 -3.536 -16.552 1.00 87.44 95 ASP A C 1
ATOM 742 O O . ASP A 1 95 ? 15.015 -3.751 -16.254 1.00 87.44 95 ASP A O 1
ATOM 746 N N . GLU A 1 96 ? 16.623 -2.314 -16.875 1.00 86.69 96 GLU A N 1
ATOM 747 C CA . GLU A 1 96 ? 15.766 -1.116 -16.868 1.00 86.69 96 GLU A CA 1
ATOM 748 C C . GLU A 1 96 ? 14.676 -1.133 -17.958 1.00 86.69 96 GLU A C 1
ATOM 750 O O . GLU A 1 96 ? 13.760 -0.311 -17.920 1.00 86.69 96 GLU A O 1
ATOM 755 N N . SER A 1 97 ? 14.750 -2.055 -18.929 1.00 89.12 97 SER A N 1
ATOM 756 C CA . SER A 1 97 ? 13.673 -2.267 -19.904 1.00 89.12 97 SER A CA 1
ATOM 757 C C . SER A 1 97 ? 12.470 -3.009 -19.314 1.00 89.12 97 SER A C 1
ATOM 759 O O . SER A 1 97 ? 11.371 -2.919 -19.865 1.00 89.12 97 SER A O 1
ATOM 761 N N . ILE A 1 98 ? 12.660 -3.694 -18.181 1.00 91.50 98 ILE A N 1
ATOM 762 C CA . ILE A 1 98 ? 11.597 -4.346 -17.421 1.00 91.50 98 ILE A CA 1
ATOM 763 C C . ILE A 1 98 ? 11.149 -3.378 -16.327 1.00 91.50 98 ILE A C 1
ATOM 765 O O . ILE A 1 98 ? 11.821 -3.164 -15.319 1.00 91.50 98 ILE A O 1
ATOM 769 N N . THR A 1 99 ? 10.004 -2.753 -16.561 1.00 93.38 99 THR A N 1
ATOM 770 C CA . THR A 1 99 ? 9.413 -1.739 -15.688 1.00 93.38 99 THR A CA 1
ATOM 771 C C . THR A 1 99 ? 7.911 -1.953 -15.614 1.00 93.38 99 THR A C 1
ATOM 773 O O . THR A 1 99 ? 7.312 -2.524 -16.530 1.00 93.38 99 THR A O 1
ATOM 776 N N . THR A 1 100 ? 7.286 -1.445 -14.557 1.00 94.38 100 THR A N 1
ATOM 777 C CA . THR A 1 100 ? 5.824 -1.352 -14.486 1.00 94.38 100 THR A CA 1
ATOM 778 C C . THR A 1 100 ? 5.251 -0.567 -15.672 1.00 94.38 100 THR A C 1
ATOM 780 O O . THR A 1 100 ? 5.930 0.271 -16.282 1.00 94.38 100 THR A O 1
ATOM 783 N N . ASN A 1 101 ? 4.001 -0.864 -16.026 1.00 93.50 101 ASN A N 1
ATOM 784 C CA . ASN A 1 101 ? 3.248 -0.161 -17.058 1.00 93.50 101 ASN A CA 1
ATOM 785 C C . ASN A 1 101 ? 1.905 0.311 -16.485 1.00 93.50 101 ASN A C 1
ATOM 787 O O . ASN A 1 101 ? 1.236 -0.432 -15.769 1.00 93.50 101 ASN A O 1
ATOM 791 N N . ALA A 1 102 ? 1.475 1.511 -16.877 1.00 96.75 102 ALA A N 1
ATOM 792 C CA . ALA A 1 102 ? 0.215 2.114 -16.463 1.00 96.75 102 ALA A CA 1
ATOM 793 C C . ALA A 1 102 ? -0.989 1.181 -16.643 1.00 96.75 102 ALA A C 1
ATOM 795 O O . ALA A 1 102 ? -1.810 1.093 -15.739 1.00 96.75 102 ALA A O 1
ATOM 796 N N . ASP A 1 103 ? -1.088 0.466 -17.767 1.00 97.50 103 ASP A N 1
ATOM 797 C CA . ASP A 1 103 ? -2.248 -0.392 -18.041 1.00 97.50 103 ASP A CA 1
ATOM 798 C C . ASP A 1 103 ? -2.355 -1.558 -17.043 1.00 97.50 103 ASP A C 1
ATOM 800 O O . ASP A 1 103 ? -3.442 -1.834 -16.527 1.00 97.50 103 ASP A O 1
ATOM 804 N N . SER A 1 104 ? -1.235 -2.224 -16.725 1.00 97.69 104 SER A N 1
ATOM 805 C CA . SER A 1 104 ? -1.235 -3.327 -15.755 1.00 97.69 104 SER A CA 1
ATOM 806 C C . SER A 1 104 ? -1.409 -2.818 -14.327 1.00 97.69 104 SER A C 1
ATOM 808 O O . SER A 1 104 ? -2.160 -3.412 -13.558 1.00 97.69 104 SER A O 1
ATOM 810 N N . VAL A 1 105 ? -0.799 -1.677 -13.984 1.00 98.56 105 VAL A N 1
ATOM 811 C CA . VAL A 1 105 ? -0.966 -1.039 -12.669 1.00 98.56 105 VAL A CA 1
ATOM 812 C C . VAL A 1 105 ? -2.411 -0.588 -12.454 1.00 98.56 105 VAL A C 1
ATOM 814 O O . VAL A 1 105 ? -2.967 -0.848 -11.394 1.00 98.56 105 VAL A O 1
ATOM 817 N N . ILE A 1 106 ? -3.056 0.037 -13.444 1.00 98.69 106 ILE A N 1
ATOM 818 C CA . ILE A 1 106 ? -4.469 0.440 -13.352 1.00 98.69 106 ILE A CA 1
ATOM 819 C C . ILE A 1 106 ? -5.366 -0.792 -13.231 1.00 98.69 106 ILE A C 1
ATOM 821 O O . ILE A 1 106 ? -6.242 -0.809 -12.375 1.00 98.69 106 ILE A O 1
ATOM 825 N N . THR A 1 107 ? -5.107 -1.844 -14.012 1.00 98.62 107 THR A N 1
ATOM 826 C CA . THR A 1 107 ? -5.857 -3.107 -13.905 1.00 98.62 107 THR A CA 1
ATOM 827 C C . THR A 1 107 ? -5.726 -3.721 -12.507 1.00 98.62 107 THR A C 1
ATOM 829 O O . THR A 1 107 ? -6.717 -4.168 -11.929 1.00 98.62 107 THR A O 1
ATOM 832 N N . ALA A 1 108 ? -4.518 -3.717 -11.936 1.00 98.62 108 ALA A N 1
ATOM 833 C CA . ALA A 1 108 ? -4.296 -4.165 -10.567 1.00 98.62 108 ALA A CA 1
ATOM 834 C C . ALA A 1 108 ? -4.984 -3.266 -9.545 1.00 98.62 108 ALA A C 1
ATOM 836 O O . ALA A 1 108 ? -5.575 -3.792 -8.614 1.00 98.62 108 ALA A O 1
ATOM 837 N N . LEU A 1 109 ? -4.961 -1.940 -9.715 1.00 98.44 109 LEU A N 1
ATOM 838 C CA . LEU A 1 109 ? -5.663 -1.006 -8.834 1.00 98.44 109 LEU A CA 1
ATOM 839 C C . LEU A 1 109 ? -7.179 -1.217 -8.878 1.00 98.44 109 LEU A C 1
ATOM 841 O O . LEU A 1 109 ? -7.797 -1.279 -7.822 1.00 98.44 109 LEU A O 1
ATOM 845 N N . ASP A 1 110 ? -7.775 -1.368 -10.063 1.00 98.12 110 ASP A N 1
ATOM 846 C CA . ASP A 1 110 ? -9.206 -1.663 -10.231 1.00 98.12 110 ASP A CA 1
ATOM 847 C C . ASP A 1 110 ? -9.607 -2.914 -9.436 1.00 98.12 110 ASP A C 1
ATOM 849 O O . ASP A 1 110 ? -10.605 -2.910 -8.713 1.00 98.12 110 ASP A O 1
ATOM 853 N N . LYS A 1 111 ? -8.808 -3.981 -9.537 1.00 98.19 111 LYS A N 1
ATOM 854 C CA . LYS A 1 111 ? -9.033 -5.237 -8.810 1.00 98.19 111 LYS A CA 1
ATOM 855 C C . LYS A 1 111 ? -8.755 -5.098 -7.319 1.00 98.19 111 LYS A C 1
ATOM 857 O O . LYS A 1 111 ? -9.561 -5.537 -6.504 1.00 98.19 111 LYS A O 1
ATOM 862 N N . ALA A 1 112 ? -7.659 -4.439 -6.956 1.00 98.06 112 ALA A N 1
ATOM 863 C CA . ALA A 1 112 ? -7.261 -4.197 -5.579 1.00 98.06 112 ALA A CA 1
ATOM 864 C C . ALA A 1 112 ? -8.349 -3.431 -4.818 1.00 98.06 112 ALA A C 1
ATOM 866 O O . ALA A 1 112 ? -8.719 -3.831 -3.722 1.00 98.06 112 ALA A O 1
ATOM 867 N N . LEU A 1 113 ? -8.934 -2.391 -5.418 1.00 97.38 113 LEU A N 1
ATOM 868 C CA . LEU A 1 113 ? -10.020 -1.613 -4.811 1.00 97.38 113 LEU A CA 1
ATOM 869 C C . LEU A 1 113 ? -11.316 -2.418 -4.608 1.00 97.38 113 LEU A C 1
ATOM 871 O O . LEU A 1 113 ? -12.139 -2.022 -3.782 1.00 97.38 113 LEU A O 1
ATOM 875 N N . GLN A 1 114 ? -11.517 -3.514 -5.349 1.00 94.88 114 GLN A N 1
ATOM 876 C CA . GLN A 1 114 ? -12.673 -4.407 -5.192 1.00 94.88 114 GLN A CA 1
ATOM 877 C C . GLN A 1 114 ? -12.477 -5.427 -4.068 1.00 94.88 114 GLN A C 1
ATOM 879 O O . GLN A 1 114 ? -13.443 -5.754 -3.380 1.00 94.88 114 GLN A O 1
ATOM 884 N N . ILE A 1 115 ? -11.250 -5.928 -3.895 1.00 95.69 115 ILE A N 1
ATOM 885 C CA . ILE A 1 115 ? -10.921 -6.950 -2.888 1.00 95.69 115 ILE A CA 1
ATOM 886 C C . ILE A 1 115 ? -10.398 -6.351 -1.572 1.00 95.69 115 ILE A C 1
ATOM 888 O O . ILE A 1 115 ? -10.312 -7.056 -0.571 1.00 95.69 115 ILE A O 1
ATOM 892 N N . ALA A 1 116 ? -10.042 -5.065 -1.547 1.00 94.94 116 ALA A N 1
ATOM 893 C CA . ALA A 1 116 ? -9.606 -4.383 -0.336 1.00 94.94 116 ALA A CA 1
ATOM 894 C C . ALA A 1 116 ? -10.693 -4.432 0.748 1.00 94.94 116 ALA A C 1
ATOM 896 O O . ALA A 1 116 ? -11.878 -4.189 0.486 1.00 94.94 116 ALA A O 1
ATOM 897 N N . HIS A 1 117 ? -10.279 -4.705 1.984 1.00 91.00 117 HIS A N 1
ATOM 898 C CA . HIS A 1 117 ? -11.142 -4.554 3.143 1.00 91.00 117 HIS A CA 1
ATOM 899 C C . HIS A 1 117 ? -11.573 -3.095 3.328 1.00 91.00 117 HIS A C 1
ATOM 901 O O . HIS A 1 117 ? -11.053 -2.153 2.729 1.00 91.00 117 HIS A O 1
ATOM 907 N N . LYS A 1 118 ? -12.592 -2.913 4.162 1.00 88.44 118 LYS A N 1
ATOM 908 C CA . LYS A 1 118 ? -13.139 -1.604 4.500 1.00 88.44 118 LYS A CA 1
ATOM 909 C C . LYS A 1 118 ? -13.082 -1.450 6.023 1.00 88.44 118 LYS A C 1
ATOM 911 O O . LYS A 1 118 ? -13.908 -2.069 6.695 1.00 88.44 118 LYS A O 1
ATOM 916 N N . PRO A 1 119 ? -12.160 -0.644 6.581 1.00 89.75 119 PRO A N 1
ATOM 917 C CA . PRO A 1 119 ? -11.176 0.197 5.891 1.00 89.75 119 PRO A CA 1
ATOM 918 C C . PRO A 1 119 ? -9.931 -0.563 5.390 1.00 89.75 119 PRO A C 1
ATOM 920 O O . PRO A 1 119 ? -9.612 -1.627 5.910 1.00 89.75 119 PRO A O 1
ATOM 923 N N . ALA A 1 120 ? -9.215 0.020 4.423 1.00 93.56 120 ALA A N 1
ATOM 924 C CA . ALA A 1 120 ? -7.906 -0.441 3.941 1.00 93.56 120 ALA A CA 1
ATOM 925 C C . ALA A 1 120 ? -7.070 0.729 3.392 1.00 93.56 120 ALA A C 1
ATOM 927 O O . ALA A 1 120 ? -7.612 1.789 3.075 1.00 93.56 120 ALA A O 1
ATOM 928 N N . LEU A 1 121 ? -5.760 0.527 3.239 1.00 94.94 121 LEU A N 1
ATOM 929 C CA . LEU A 1 121 ? -4.824 1.525 2.714 1.00 94.94 121 LEU A CA 1
ATOM 930 C C . LEU A 1 121 ? -4.083 1.002 1.482 1.00 94.94 121 LEU A C 1
ATOM 932 O O . LEU A 1 121 ? -3.452 -0.048 1.532 1.00 94.94 121 LEU A O 1
ATOM 936 N N . ILE A 1 122 ? -4.054 1.775 0.400 1.00 98.06 122 ILE A N 1
ATOM 937 C CA . ILE A 1 122 ? -3.179 1.508 -0.748 1.00 98.06 122 ILE A CA 1
ATOM 938 C C . ILE A 1 122 ? -2.187 2.660 -0.893 1.00 98.06 122 ILE A C 1
ATOM 940 O O . ILE A 1 122 ? -2.575 3.822 -0.998 1.00 98.06 122 ILE A O 1
ATOM 944 N N . ILE A 1 123 ? -0.895 2.340 -0.925 1.00 97.94 123 ILE A N 1
ATOM 945 C CA . ILE A 1 123 ? 0.191 3.292 -1.150 1.00 97.94 123 ILE A CA 1
ATOM 946 C C . ILE A 1 123 ? 0.815 3.041 -2.517 1.00 97.94 123 ILE A C 1
ATOM 948 O O . ILE A 1 123 ? 1.193 1.920 -2.841 1.00 97.94 123 ILE A O 1
ATOM 952 N N . ILE A 1 124 ? 0.982 4.106 -3.296 1.00 98.38 124 ILE A N 1
ATOM 953 C CA . ILE A 1 124 ? 1.619 4.075 -4.611 1.00 98.38 124 ILE A CA 1
ATOM 954 C C . ILE A 1 124 ? 2.799 5.043 -4.594 1.00 98.38 124 ILE A C 1
ATOM 956 O O . ILE A 1 124 ? 2.620 6.253 -4.448 1.00 98.38 124 ILE A O 1
ATOM 960 N N . VAL A 1 125 ? 4.012 4.523 -4.754 1.00 97.56 125 VAL A N 1
ATOM 961 C CA . VAL A 1 125 ? 5.240 5.306 -4.908 1.00 97.56 125 VAL A CA 1
ATOM 962 C C . VAL A 1 125 ? 5.549 5.452 -6.395 1.00 97.56 125 VAL A C 1
ATOM 964 O O . VAL A 1 125 ? 5.698 4.467 -7.115 1.00 97.56 125 VAL A O 1
ATOM 967 N N . LEU A 1 126 ? 5.650 6.698 -6.851 1.00 96.75 126 LEU A N 1
ATOM 968 C CA . LEU A 1 126 ? 5.809 7.072 -8.255 1.00 96.75 126 LEU A CA 1
ATOM 969 C C . LEU A 1 126 ? 7.186 7.688 -8.502 1.00 96.75 126 LEU A C 1
ATOM 971 O O . LEU A 1 126 ? 7.645 8.506 -7.704 1.00 96.75 126 LEU A O 1
ATOM 975 N N . TYR A 1 127 ? 7.815 7.359 -9.635 1.00 94.88 127 TYR A N 1
ATOM 976 C CA . TYR A 1 127 ? 9.152 7.836 -10.020 1.00 94.88 127 TYR A CA 1
ATOM 977 C C . TYR A 1 127 ? 9.097 8.586 -11.364 1.00 94.88 127 TYR A C 1
ATOM 979 O O . TYR A 1 127 ? 9.404 8.020 -12.411 1.00 94.88 127 TYR A O 1
ATOM 987 N N . PRO A 1 128 ? 8.742 9.886 -11.379 1.00 94.38 128 PRO A N 1
ATOM 988 C CA . PRO A 1 128 ? 8.530 10.647 -12.617 1.00 94.38 128 PRO A CA 1
ATOM 989 C C . PRO A 1 128 ? 9.826 11.105 -13.314 1.00 94.38 128 PRO A C 1
ATOM 991 O O . PRO A 1 128 ? 9.760 11.836 -14.301 1.00 94.38 128 PRO A O 1
ATOM 994 N N . GLY A 1 129 ? 11.004 10.732 -12.800 1.00 91.12 129 GLY A N 1
ATOM 995 C CA . GLY A 1 129 ? 12.300 11.275 -13.231 1.00 91.12 129 GLY A CA 1
ATOM 996 C C . GLY A 1 129 ? 12.777 10.855 -14.624 1.00 91.12 129 GLY A C 1
ATOM 997 O O . GLY A 1 129 ? 13.805 11.341 -15.089 1.00 91.12 129 GLY A O 1
ATOM 998 N N . PHE A 1 130 ? 12.035 9.982 -15.302 1.00 88.62 130 PHE A N 1
ATOM 999 C CA . PHE A 1 130 ? 12.286 9.541 -16.670 1.00 88.62 130 PHE A CA 1
ATOM 1000 C C . PHE A 1 130 ? 10.975 9.528 -17.468 1.00 88.62 130 PHE A C 1
ATOM 1002 O O . PHE A 1 130 ? 9.884 9.505 -16.900 1.00 88.62 130 PHE A O 1
ATOM 1009 N N . GLU A 1 131 ? 11.066 9.568 -18.800 1.00 91.19 131 GLU A N 1
ATOM 1010 C CA . GLU A 1 131 ? 9.902 9.797 -19.674 1.00 91.19 131 GLU A CA 1
ATOM 1011 C C . GLU A 1 131 ? 8.798 8.741 -19.502 1.00 91.19 131 GLU A C 1
ATOM 1013 O O . GLU A 1 131 ? 7.617 9.086 -19.495 1.00 91.19 131 GLU A O 1
ATOM 1018 N N . HIS A 1 132 ? 9.173 7.471 -19.322 1.00 91.06 132 HIS A N 1
ATOM 1019 C CA . HIS A 1 132 ? 8.218 6.390 -19.060 1.00 91.06 132 HIS A CA 1
ATOM 1020 C C . HIS A 1 132 ? 7.510 6.571 -17.713 1.00 91.06 132 HIS A C 1
ATOM 1022 O O . HIS A 1 132 ? 6.288 6.692 -17.687 1.00 91.06 132 HIS A O 1
ATOM 1028 N N . GLY A 1 133 ? 8.266 6.722 -16.621 1.00 94.12 133 GLY A N 1
ATOM 1029 C CA . GLY A 1 133 ? 7.711 6.931 -15.281 1.00 94.12 133 GLY A CA 1
ATOM 1030 C C . GLY A 1 133 ? 6.849 8.192 -15.182 1.00 94.12 133 GLY A C 1
ATOM 1031 O O . GLY A 1 133 ? 5.848 8.217 -14.477 1.00 94.12 133 GLY A O 1
ATOM 1032 N N . LYS A 1 134 ? 7.155 9.237 -15.960 1.00 95.06 134 LYS A N 1
ATOM 1033 C CA . LYS A 1 134 ? 6.320 10.443 -16.055 1.00 95.06 134 LYS A CA 1
ATOM 1034 C C . LYS A 1 134 ? 4.976 10.194 -16.741 1.00 95.06 134 LYS A C 1
ATOM 1036 O O . LYS A 1 134 ? 3.978 10.805 -16.357 1.00 95.06 134 LYS A O 1
ATOM 1041 N N . LYS A 1 135 ? 4.941 9.360 -17.785 1.00 96.25 135 LYS A N 1
ATOM 1042 C CA . LYS A 1 135 ? 3.692 8.971 -18.460 1.00 96.25 135 LYS A CA 1
ATOM 1043 C C . LYS A 1 135 ? 2.855 8.071 -17.567 1.00 96.25 135 LYS A C 1
ATOM 1045 O O . LYS A 1 135 ? 1.661 8.324 -17.435 1.00 96.25 135 LYS A O 1
ATOM 1050 N N . GLU A 1 136 ? 3.495 7.092 -16.933 1.00 97.38 136 GLU A N 1
ATOM 1051 C CA . GLU A 1 136 ? 2.855 6.201 -15.970 1.00 97.38 136 GLU A CA 1
ATOM 1052 C C . GLU A 1 136 ? 2.233 7.004 -14.828 1.00 97.38 136 GLU A C 1
ATOM 1054 O O . GLU A 1 136 ? 1.027 6.935 -14.618 1.00 97.38 136 GLU A O 1
ATOM 1059 N N . ALA A 1 137 ? 3.005 7.882 -14.189 1.00 97.38 137 ALA A N 1
ATOM 1060 C CA . ALA A 1 137 ? 2.522 8.690 -13.080 1.00 97.38 137 ALA A CA 1
ATOM 1061 C C . ALA A 1 137 ? 1.323 9.578 -13.452 1.00 97.38 137 ALA A C 1
ATOM 1063 O O . ALA A 1 137 ? 0.351 9.639 -12.705 1.00 97.38 137 ALA A O 1
ATOM 1064 N N . LYS A 1 138 ? 1.327 10.195 -14.642 1.00 97.38 138 LYS A N 1
ATOM 1065 C CA . LYS A 1 138 ? 0.167 10.954 -15.143 1.00 97.38 138 LYS 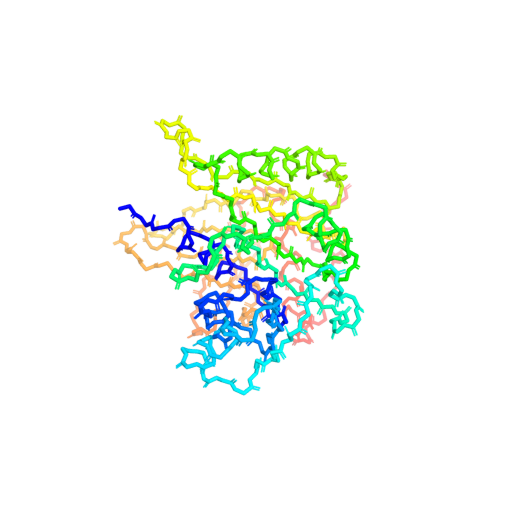A CA 1
ATOM 1066 C C . LYS A 1 138 ? -1.069 10.087 -15.369 1.00 97.38 138 LYS A C 1
ATOM 1068 O O . LYS A 1 138 ? -2.181 10.559 -15.150 1.00 97.38 138 LYS A O 1
ATOM 1073 N N . ALA A 1 139 ? -0.891 8.864 -15.864 1.00 98.44 139 ALA A N 1
ATOM 1074 C CA . ALA A 1 139 ? -1.998 7.943 -16.085 1.00 98.44 139 ALA A CA 1
ATOM 1075 C C . ALA A 1 139 ? -2.604 7.487 -14.751 1.00 98.44 139 ALA A C 1
ATOM 1077 O O . ALA A 1 139 ? -3.826 7.510 -14.611 1.00 98.44 139 ALA A O 1
ATOM 1078 N N . ILE A 1 140 ? -1.759 7.168 -13.761 1.00 98.50 140 ILE A N 1
ATOM 1079 C CA . ILE A 1 140 ? -2.204 6.816 -12.408 1.00 98.50 140 ILE A CA 1
ATOM 1080 C C . ILE A 1 140 ? -2.923 7.994 -11.748 1.00 98.50 140 ILE A C 1
ATOM 1082 O O . ILE A 1 140 ? -4.028 7.806 -11.253 1.00 98.50 140 ILE A O 1
ATOM 1086 N N . GLU A 1 141 ? -2.366 9.210 -11.804 1.00 98.25 141 GLU A N 1
ATOM 1087 C CA . GLU A 1 141 ? -3.030 10.426 -11.303 1.00 98.25 141 GLU A CA 1
ATOM 1088 C C . GLU A 1 141 ? -4.422 10.607 -11.928 1.00 98.25 141 GLU A C 1
ATOM 1090 O O . GLU A 1 141 ? -5.417 10.717 -11.215 1.00 98.25 141 GLU A O 1
ATOM 1095 N N . ALA A 1 142 ? -4.515 10.548 -13.260 1.00 98.50 142 ALA A N 1
ATOM 1096 C CA . ALA A 1 142 ? -5.779 10.717 -13.977 1.00 98.50 142 ALA A CA 1
ATOM 1097 C C . ALA A 1 142 ? -6.806 9.602 -13.707 1.00 98.50 142 ALA A C 1
ATOM 1099 O O . ALA A 1 142 ? -8.002 9.795 -13.953 1.00 98.50 142 ALA A O 1
ATOM 1100 N N . TYR A 1 143 ? -6.353 8.424 -13.274 1.00 98.56 143 TYR A N 1
ATOM 1101 C CA . TYR A 1 143 ? -7.212 7.329 -12.840 1.00 98.56 143 TYR A CA 1
ATOM 1102 C C . TYR A 1 143 ? -7.724 7.575 -11.414 1.00 98.56 143 TYR A C 1
ATOM 1104 O O . TYR A 1 143 ? -8.937 7.621 -11.210 1.00 98.56 143 TYR A O 1
ATOM 1112 N N . VAL A 1 144 ? -6.828 7.817 -10.447 1.00 98.12 144 VAL A N 1
ATOM 1113 C CA . VAL A 1 144 ? -7.214 7.961 -9.031 1.00 98.12 144 VAL A CA 1
ATOM 1114 C C . VAL A 1 144 ? -8.049 9.217 -8.763 1.00 98.12 144 VAL A C 1
ATOM 1116 O O . VAL A 1 144 ? -8.906 9.199 -7.887 1.00 98.12 144 VAL A O 1
ATOM 1119 N N . GLU A 1 145 ? -7.875 10.286 -9.551 1.00 97.56 145 GLU A N 1
ATOM 1120 C CA . GLU A 1 145 ? -8.696 11.507 -9.471 1.00 97.56 145 GLU A CA 1
ATOM 1121 C C . GLU A 1 145 ? -10.188 11.266 -9.755 1.00 97.56 145 GLU A C 1
ATOM 1123 O O . GLU A 1 145 ? -11.027 12.094 -9.400 1.00 97.56 145 GLU A O 1
ATOM 1128 N N . LYS A 1 146 ? -10.532 10.154 -10.415 1.00 97.75 146 LYS A N 1
ATOM 1129 C CA . LYS A 1 146 ? -11.914 9.810 -10.776 1.00 97.75 146 LYS A CA 1
ATOM 1130 C C . LYS A 1 146 ? -12.602 8.910 -9.755 1.00 97.75 146 LYS A C 1
ATOM 1132 O O . LYS A 1 146 ? -13.786 8.623 -9.931 1.00 97.75 146 LYS A O 1
ATOM 1137 N N . LEU A 1 147 ? -11.883 8.437 -8.736 1.00 97.19 147 LEU A N 1
ATOM 1138 C CA . LEU A 1 147 ? -12.453 7.575 -7.707 1.00 97.19 147 LEU A CA 1
ATOM 1139 C C . LEU A 1 147 ? -13.550 8.321 -6.934 1.00 97.19 147 LEU A C 1
ATOM 1141 O O . LEU A 1 147 ? -13.431 9.514 -6.650 1.00 97.19 147 LEU A O 1
ATOM 1145 N N . ASP A 1 148 ? -14.641 7.618 -6.609 1.00 95.25 148 ASP A N 1
ATOM 1146 C CA . ASP A 1 148 ? -15.761 8.213 -5.875 1.00 95.25 148 ASP A CA 1
ATOM 1147 C C . ASP A 1 148 ? -15.322 8.561 -4.448 1.00 95.25 148 ASP A C 1
ATOM 1149 O O . ASP A 1 148 ? -15.021 7.680 -3.636 1.00 95.25 148 ASP A O 1
ATOM 1153 N N . SER A 1 149 ? -15.338 9.854 -4.127 1.00 91.62 149 SER A N 1
ATOM 1154 C CA . SER A 1 149 ? -14.943 10.372 -2.818 1.00 91.62 149 SER A CA 1
ATOM 1155 C C . SER A 1 149 ? -15.832 9.893 -1.669 1.00 91.62 149 SER A C 1
ATOM 1157 O O . SER A 1 149 ? -15.466 10.040 -0.503 1.00 91.62 149 SER A O 1
ATOM 1159 N N . LYS A 1 150 ? -16.988 9.282 -1.951 1.00 89.00 150 LYS A N 1
ATOM 1160 C CA . LYS A 1 150 ? -17.789 8.584 -0.935 1.00 89.00 150 LYS A CA 1
ATOM 1161 C C . LYS A 1 150 ? -17.129 7.309 -0.424 1.00 89.00 150 LYS A C 1
ATOM 1163 O O . LYS A 1 150 ? -17.384 6.922 0.710 1.00 89.00 150 LYS A O 1
ATOM 1168 N N . HIS A 1 151 ? -16.306 6.666 -1.246 1.00 91.75 151 HIS A N 1
ATOM 1169 C CA . HIS A 1 151 ? -15.695 5.373 -0.947 1.00 91.75 151 HIS A CA 1
ATOM 1170 C C . HIS A 1 151 ? -14.183 5.460 -0.747 1.00 91.75 151 HIS A C 1
ATOM 1172 O O . HIS A 1 151 ? -13.626 4.609 -0.059 1.00 91.75 151 HIS A O 1
ATOM 1178 N N . TYR A 1 152 ? -13.533 6.488 -1.296 1.00 95.81 152 TYR A N 1
ATOM 1179 C CA . TYR A 1 152 ? -12.077 6.600 -1.301 1.00 95.81 152 TYR A CA 1
ATOM 1180 C C . TYR A 1 152 ? -11.634 8.025 -0.968 1.00 95.81 152 TYR A C 1
ATOM 1182 O O . TYR A 1 152 ? -12.110 8.975 -1.587 1.00 95.81 152 TYR A O 1
ATOM 1190 N N . ASP A 1 153 ? -10.717 8.186 -0.014 1.00 94.56 153 ASP A N 1
ATOM 1191 C CA . ASP A 1 153 ? -9.950 9.429 0.122 1.00 94.56 153 ASP A CA 1
ATOM 1192 C C . ASP A 1 153 ? -8.599 9.253 -0.572 1.00 94.56 153 ASP A C 1
ATOM 1194 O O . ASP A 1 153 ? -7.874 8.297 -0.314 1.00 94.56 153 ASP A O 1
ATOM 1198 N N . VAL A 1 154 ? -8.262 10.172 -1.478 1.00 96.62 154 VAL A N 1
ATOM 1199 C CA . VAL A 1 154 ? -7.021 10.117 -2.259 1.00 96.62 154 VAL A CA 1
ATOM 1200 C C . VAL A 1 154 ? -6.159 11.324 -1.917 1.00 96.62 154 VAL A C 1
ATOM 1202 O O . VAL A 1 154 ? -6.591 12.468 -2.075 1.00 96.62 154 VAL A O 1
ATOM 1205 N N . SER A 1 155 ? -4.928 11.081 -1.469 1.00 94.94 155 SER A N 1
ATOM 1206 C CA . SER A 1 155 ? -3.971 12.130 -1.100 1.00 94.94 155 SER A CA 1
ATOM 1207 C C . SER A 1 155 ? -2.657 11.990 -1.857 1.00 94.94 155 SER A C 1
ATOM 1209 O O . SER A 1 155 ? -2.227 10.893 -2.195 1.00 94.94 155 SER A O 1
ATOM 1211 N N . ILE A 1 156 ? -1.984 13.119 -2.099 1.00 95.50 156 ILE A N 1
ATOM 1212 C CA . ILE A 1 156 ? -0.668 13.165 -2.744 1.00 95.50 156 ILE A CA 1
ATOM 1213 C C . ILE A 1 156 ? 0.355 13.862 -1.846 1.00 95.50 156 ILE A C 1
ATOM 1215 O O . ILE A 1 156 ? 0.148 14.991 -1.396 1.00 95.50 156 ILE A O 1
ATOM 1219 N N . LEU A 1 157 ? 1.505 13.220 -1.635 1.00 94.38 157 LEU A N 1
ATOM 1220 C CA . LEU A 1 157 ? 2.646 13.796 -0.927 1.00 94.38 157 LEU A CA 1
ATOM 1221 C C . LEU A 1 157 ? 3.834 13.935 -1.878 1.00 94.38 157 LEU A C 1
ATOM 1223 O O . LEU A 1 157 ? 4.510 12.955 -2.189 1.00 94.38 157 LEU A O 1
ATOM 1227 N N . LYS A 1 158 ? 4.126 15.172 -2.294 1.00 93.25 158 LYS A N 1
ATOM 1228 C CA . LYS A 1 158 ? 5.215 15.493 -3.229 1.00 93.25 158 LYS A CA 1
ATOM 1229 C C . LYS A 1 158 ? 6.066 16.674 -2.777 1.00 93.25 158 LYS A C 1
ATOM 1231 O O . LYS A 1 158 ? 5.587 17.605 -2.129 1.00 93.25 158 LYS A O 1
ATOM 1236 N N . LEU A 1 159 ? 7.335 16.675 -3.181 1.00 91.50 159 LEU A N 1
ATOM 1237 C CA . LEU A 1 159 ? 8.233 17.810 -2.973 1.00 91.50 159 LEU A CA 1
ATOM 1238 C C . LEU A 1 159 ? 7.948 18.911 -4.001 1.00 91.50 159 LEU A C 1
ATOM 1240 O O . LEU A 1 159 ? 8.256 18.774 -5.182 1.00 91.50 159 LEU A O 1
ATOM 1244 N N . LEU A 1 160 ? 7.414 20.044 -3.545 1.00 91.75 160 LEU A N 1
ATOM 1245 C CA . LEU A 1 160 ? 6.985 21.134 -4.434 1.00 91.75 160 LEU A CA 1
ATOM 1246 C C . LEU A 1 160 ? 8.128 21.765 -5.247 1.00 91.75 160 LEU A C 1
ATOM 1248 O O . LEU A 1 160 ? 7.912 22.237 -6.361 1.00 91.75 160 LEU A O 1
ATOM 1252 N N . ASN A 1 161 ? 9.349 21.770 -4.709 1.00 94.00 161 ASN A N 1
ATOM 1253 C CA . ASN A 1 161 ? 10.525 22.353 -5.357 1.00 94.00 161 ASN A CA 1
ATOM 1254 C C . ASN A 1 161 ? 11.386 21.336 -6.129 1.00 94.00 161 ASN A C 1
ATOM 1256 O O . ASN A 1 161 ? 12.434 21.716 -6.650 1.00 94.00 161 ASN A O 1
ATOM 1260 N N . ARG A 1 162 ? 10.983 20.058 -6.204 1.00 90.88 162 ARG A N 1
ATOM 1261 C CA . ARG A 1 162 ? 11.706 19.003 -6.935 1.00 90.88 162 ARG A CA 1
ATOM 1262 C C . ARG A 1 162 ? 10.736 18.214 -7.811 1.00 90.88 162 ARG A C 1
ATOM 1264 O O . ARG A 1 162 ? 10.184 17.212 -7.381 1.00 90.88 162 ARG A O 1
ATOM 1271 N N . LYS A 1 163 ? 10.540 18.685 -9.044 1.00 86.00 163 LYS A N 1
ATOM 1272 C CA . LYS A 1 163 ? 9.510 18.170 -9.965 1.00 86.00 163 LYS A CA 1
ATOM 1273 C C . LYS A 1 163 ? 9.693 16.701 -10.350 1.00 86.00 163 LYS A C 1
ATOM 1275 O O . LYS A 1 163 ? 8.705 16.006 -10.526 1.00 86.00 163 LYS A O 1
ATOM 1280 N N . ASP A 1 164 ? 10.942 16.259 -10.441 1.00 91.12 164 ASP A N 1
ATOM 1281 C CA . ASP A 1 164 ? 11.302 14.907 -10.879 1.00 91.12 164 ASP A CA 1
ATOM 1282 C C . ASP A 1 164 ? 11.547 13.953 -9.695 1.00 91.12 164 ASP A C 1
ATOM 1284 O O . ASP A 1 164 ? 11.957 12.808 -9.882 1.00 91.12 164 ASP A O 1
ATOM 1288 N N . ALA A 1 165 ? 11.342 14.424 -8.457 1.00 93.25 165 ALA A N 1
ATOM 1289 C CA . ALA A 1 165 ? 11.519 13.594 -7.275 1.00 93.25 165 ALA A CA 1
ATOM 1290 C C . ALA A 1 165 ? 10.373 12.580 -7.141 1.00 93.25 165 ALA A C 1
ATOM 1292 O O . ALA A 1 165 ? 9.223 12.922 -7.429 1.00 93.25 165 ALA A O 1
ATOM 1293 N N . PRO A 1 166 ? 10.661 11.371 -6.630 1.00 95.31 166 PRO A N 1
ATOM 1294 C CA . PRO A 1 166 ? 9.623 10.413 -6.299 1.00 95.31 166 PRO A CA 1
ATOM 1295 C C . PRO A 1 166 ? 8.614 10.958 -5.285 1.00 95.31 166 PRO A C 1
ATOM 1297 O O . PRO A 1 166 ? 8.975 11.747 -4.402 1.00 95.31 166 PRO A O 1
ATOM 1300 N N . TYR A 1 167 ? 7.364 10.524 -5.400 1.00 95.94 167 TYR A N 1
ATOM 1301 C CA . TYR A 1 167 ? 6.255 10.977 -4.560 1.00 95.94 167 TYR A CA 1
ATOM 1302 C C . TYR A 1 167 ? 5.267 9.846 -4.274 1.00 95.94 167 TYR A C 1
ATOM 1304 O O . TYR A 1 167 ? 5.338 8.789 -4.894 1.00 95.94 167 TYR A O 1
ATOM 1312 N N . ILE A 1 168 ? 4.380 10.067 -3.303 1.00 96.81 168 ILE A N 1
ATOM 1313 C CA . ILE A 1 168 ? 3.369 9.091 -2.882 1.00 96.81 168 ILE A CA 1
ATOM 1314 C C . ILE A 1 168 ? 1.982 9.569 -3.291 1.00 96.81 168 ILE A C 1
ATOM 1316 O O . ILE A 1 168 ? 1.659 10.745 -3.102 1.00 96.81 168 ILE A O 1
ATOM 1320 N N . ILE A 1 169 ? 1.167 8.634 -3.767 1.00 98.00 169 ILE A N 1
ATOM 1321 C CA . ILE A 1 169 ? -0.290 8.698 -3.696 1.00 98.00 169 ILE A CA 1
ATOM 1322 C C . ILE A 1 169 ? -0.745 7.693 -2.634 1.00 98.00 169 ILE A C 1
ATOM 1324 O O . ILE A 1 169 ? -0.300 6.546 -2.652 1.00 98.00 169 ILE A O 1
ATOM 1328 N N . SER A 1 170 ? -1.602 8.116 -1.708 1.00 96.44 170 SER A N 1
ATOM 1329 C CA . SER A 1 170 ? -2.321 7.216 -0.803 1.00 96.44 170 SER A CA 1
ATOM 1330 C C . SER A 1 170 ? -3.794 7.173 -1.184 1.00 96.44 170 SER A C 1
ATOM 1332 O O . SER A 1 170 ? -4.370 8.201 -1.547 1.00 96.44 170 SER A O 1
ATOM 1334 N N . ILE A 1 171 ? -4.380 5.982 -1.116 1.00 97.12 171 ILE A N 1
ATOM 1335 C CA . ILE A 1 171 ? -5.811 5.745 -1.271 1.00 97.12 171 ILE A CA 1
ATOM 1336 C C . ILE A 1 171 ? -6.293 5.075 0.012 1.00 97.12 171 ILE A C 1
ATOM 1338 O O . ILE A 1 171 ? -5.964 3.919 0.275 1.00 97.12 171 ILE A O 1
ATOM 1342 N N . ASP A 1 172 ? -7.070 5.808 0.794 1.00 94.31 172 ASP A N 1
ATOM 1343 C CA . ASP A 1 172 ? -7.750 5.310 1.979 1.00 94.31 172 ASP A CA 1
ATOM 1344 C C . ASP A 1 172 ? -9.131 4.788 1.555 1.00 94.31 172 ASP A C 1
ATOM 1346 O O . ASP A 1 172 ? -10.016 5.554 1.155 1.00 94.31 172 ASP A O 1
ATOM 1350 N N . VAL A 1 173 ? -9.313 3.467 1.599 1.00 93.19 173 VAL A N 1
ATOM 1351 C CA . VAL A 1 173 ? -10.594 2.804 1.338 1.00 93.19 173 VAL A CA 1
ATOM 1352 C C . VAL A 1 173 ? -11.461 2.949 2.580 1.00 93.19 173 VAL A C 1
ATOM 1354 O O . VAL A 1 173 ? -11.100 2.497 3.667 1.00 93.19 173 VAL A O 1
ATOM 1357 N N . LYS A 1 174 ? -12.622 3.584 2.429 1.00 87.56 174 LYS A N 1
ATOM 1358 C CA . LYS A 1 174 ? -13.508 3.894 3.553 1.00 87.56 174 LYS A CA 1
ATOM 1359 C C . LYS A 1 174 ? -14.281 2.659 4.012 1.00 87.56 174 LYS A C 1
ATOM 1361 O O . LYS A 1 174 ? -14.806 1.899 3.197 1.00 87.56 174 LYS A O 1
ATOM 1366 N N . GLY A 1 175 ? -14.395 2.512 5.333 1.00 78.19 175 GLY A N 1
ATOM 1367 C CA . GLY A 1 175 ? -15.393 1.661 5.992 1.00 78.19 175 GLY A CA 1
ATOM 1368 C C . GLY A 1 175 ? -16.820 1.981 5.523 1.00 78.19 175 GLY A C 1
ATOM 1369 O O . GLY A 1 175 ? -17.096 3.122 5.151 1.00 78.19 175 GLY A O 1
ATOM 1370 N N . GLU A 1 176 ? -17.741 1.011 5.554 1.00 60.56 176 GLU A N 1
ATOM 1371 C CA . GLU A 1 176 ? -19.175 1.335 5.470 1.00 60.56 176 GLU A CA 1
ATOM 1372 C C . GLU A 1 176 ? -19.549 2.222 6.659 1.00 60.56 176 GLU A C 1
ATOM 1374 O O . GLU A 1 176 ? -19.321 1.810 7.792 1.00 60.56 176 GLU A O 1
ATOM 1379 N N . ASP A 1 177 ? -20.060 3.430 6.377 1.00 45.25 177 ASP A N 1
ATOM 1380 C CA . ASP A 1 177 ? -20.597 4.431 7.312 1.00 45.25 177 ASP A CA 1
ATOM 1381 C C . ASP A 1 177 ? -20.305 4.176 8.803 1.00 45.25 177 ASP A C 1
ATOM 1383 O O . ASP A 1 177 ? -21.199 4.052 9.638 1.00 45.25 177 ASP A O 1
ATOM 1387 N N . GLU A 1 178 ? -19.037 4.275 9.182 1.00 40.16 178 GLU A N 1
ATOM 1388 C CA . GLU A 1 178 ? -18.755 5.187 10.267 1.00 40.16 178 GLU A CA 1
ATOM 1389 C C . GLU A 1 178 ? -18.359 6.499 9.613 1.00 40.16 178 GLU A C 1
ATOM 1391 O O . GLU A 1 178 ? -17.200 6.757 9.293 1.00 40.16 178 GLU A O 1
ATOM 1396 N N . ALA A 1 179 ? -19.341 7.386 9.459 1.00 35.88 179 ALA A N 1
ATOM 1397 C CA . ALA A 1 179 ? -19.068 8.790 9.676 1.00 35.88 179 ALA A CA 1
ATOM 1398 C C . ALA A 1 179 ? -18.462 8.919 11.089 1.00 35.88 179 ALA A C 1
ATOM 1400 O O . ALA A 1 179 ? -19.133 9.236 12.076 1.00 35.88 179 ALA A O 1
ATOM 1401 N N . VAL A 1 180 ? -17.168 8.642 11.204 1.00 40.69 180 VAL A N 1
ATOM 1402 C CA . VAL A 1 180 ? -16.309 9.273 12.179 1.00 40.69 180 VAL A CA 1
ATOM 1403 C C . VAL A 1 180 ? -16.040 10.623 11.516 1.00 40.69 180 VAL A C 1
ATOM 1405 O O . VAL A 1 180 ? -15.118 10.720 10.707 1.00 40.69 180 VAL A O 1
ATOM 1408 N N . PRO A 1 181 ? -16.863 11.677 11.743 1.00 34.88 181 PRO A N 1
ATOM 1409 C CA . PRO A 1 181 ? -16.388 13.010 11.448 1.00 34.88 181 PRO A CA 1
ATOM 1410 C C . PRO A 1 181 ? -15.016 13.083 12.092 1.00 34.88 181 PRO A C 1
ATOM 1412 O O . PRO A 1 181 ? -14.824 12.571 13.197 1.00 34.88 181 PRO A O 1
ATOM 1415 N N . PHE A 1 182 ? -14.064 13.635 11.359 1.00 34.50 182 PHE A N 1
ATOM 1416 C CA . PHE A 1 182 ? -12.749 13.960 11.863 1.00 34.50 182 PHE A CA 1
ATOM 1417 C C . PHE A 1 182 ? -12.955 14.866 13.088 1.00 34.50 182 PHE A C 1
ATOM 1419 O O . PHE A 1 182 ? -13.031 16.089 12.974 1.00 34.50 182 PHE A O 1
ATOM 1426 N N . THR A 1 183 ? -13.177 14.280 14.264 1.00 37.66 183 THR A N 1
ATOM 1427 C CA . THR A 1 183 ? -13.336 15.034 15.491 1.00 37.66 183 THR A CA 1
ATOM 1428 C C . THR A 1 183 ? -11.916 15.413 15.831 1.00 37.66 183 THR A C 1
ATOM 1430 O O . THR A 1 183 ? -11.151 14.586 16.327 1.00 37.66 183 THR A O 1
ATOM 1433 N N . ILE A 1 184 ? -11.537 16.640 15.461 1.00 39.62 184 ILE A N 1
ATOM 1434 C CA . ILE A 1 184 ? -10.303 17.269 15.928 1.00 39.62 184 ILE A CA 1
ATOM 1435 C C . ILE A 1 184 ? -10.204 16.931 17.417 1.00 39.62 184 ILE A C 1
ATOM 1437 O O . ILE A 1 184 ? -11.158 17.245 18.139 1.00 39.62 184 ILE A O 1
ATOM 1441 N N . PRO A 1 185 ? -9.127 16.260 17.869 1.00 51.28 185 PRO A N 1
ATOM 1442 C CA . PRO A 1 185 ? -9.013 15.866 19.256 1.00 51.28 185 PRO A CA 1
ATOM 1443 C C . PRO A 1 185 ? -9.247 17.090 20.134 1.00 51.28 185 PRO A C 1
ATOM 1445 O O . PRO A 1 185 ? -8.548 18.100 20.009 1.00 51.28 185 PRO A O 1
ATOM 1448 N N . PHE A 1 186 ? -10.278 17.046 20.973 1.00 50.03 186 PHE A N 1
ATOM 1449 C CA . PHE A 1 186 ? -10.561 18.177 21.841 1.00 50.03 186 PHE A CA 1
ATOM 1450 C C . PHE A 1 186 ? -9.500 18.201 22.924 1.00 50.03 186 PHE A C 1
ATOM 1452 O O . PHE A 1 186 ? -9.365 17.246 23.690 1.00 50.03 186 PHE A O 1
ATOM 1459 N N . HIS A 1 187 ? -8.743 19.294 22.961 1.00 55.22 187 HIS A N 1
ATOM 1460 C CA . HIS A 1 187 ? -7.721 19.491 23.968 1.00 55.22 187 HIS A CA 1
ATOM 1461 C C . HIS A 1 187 ? -8.320 20.144 25.206 1.00 55.22 187 HIS A C 1
ATOM 1463 O O . HIS A 1 187 ? -8.776 21.286 25.146 1.00 55.22 187 HIS A O 1
ATOM 1469 N N . LEU A 1 188 ? -8.293 19.431 26.326 1.00 53.50 188 LEU A N 1
ATOM 1470 C CA . LEU A 1 188 ? -8.659 19.963 27.632 1.00 53.50 188 LEU A CA 1
ATOM 1471 C C . LEU A 1 188 ? -7.418 20.002 28.514 1.00 53.50 188 LEU A C 1
ATOM 1473 O O . LEU A 1 188 ? -6.614 19.080 28.471 1.00 53.50 188 LEU A O 1
ATOM 1477 N N . ILE A 1 189 ? -7.255 21.045 29.320 1.00 51.25 189 ILE A N 1
ATOM 1478 C CA . ILE A 1 189 ? -6.210 21.095 30.344 1.00 51.25 189 ILE A CA 1
ATOM 1479 C C . ILE A 1 189 ? -6.901 21.002 31.701 1.00 51.25 189 ILE A C 1
ATOM 1481 O O . ILE A 1 189 ? -7.709 21.868 32.034 1.00 51.25 189 ILE A O 1
ATOM 1485 N N . ILE A 1 190 ? -6.589 19.962 32.477 1.00 56.41 190 ILE A N 1
ATOM 1486 C CA . ILE A 1 190 ? -7.002 19.846 33.881 1.00 56.41 190 ILE A CA 1
ATOM 1487 C C . ILE A 1 190 ? -5.740 19.666 34.718 1.00 56.41 190 ILE A C 1
ATOM 1489 O O . ILE A 1 190 ? -5.019 18.682 34.560 1.00 56.41 190 ILE A O 1
ATOM 1493 N N . GLY A 1 191 ? -5.478 20.618 35.615 1.00 67.50 191 GLY A N 1
ATOM 1494 C CA . GLY A 1 191 ? -4.237 20.641 36.388 1.00 67.50 191 GLY A CA 1
ATOM 1495 C C . GLY A 1 191 ? -3.018 20.804 35.477 1.00 67.50 191 GLY A C 1
ATOM 1496 O O . GLY A 1 191 ? -2.967 21.731 34.672 1.00 67.50 191 GLY A O 1
ATOM 1497 N N . ASP A 1 192 ? -2.055 19.894 35.603 1.00 70.38 192 ASP A N 1
ATOM 1498 C CA . ASP A 1 192 ? -0.828 19.825 34.802 1.00 70.38 192 ASP A CA 1
ATOM 1499 C C . ASP A 1 192 ? -0.937 18.849 33.616 1.00 70.38 192 ASP A C 1
ATOM 1501 O O . ASP A 1 192 ? 0.067 18.530 32.986 1.00 70.38 192 ASP A O 1
ATOM 1505 N N . THR A 1 193 ? -2.138 18.353 33.304 1.00 58.91 193 THR A N 1
ATOM 1506 C CA . THR A 1 193 ? -2.348 17.335 32.269 1.00 58.91 193 THR A CA 1
ATOM 1507 C C . THR A 1 193 ? -3.256 17.863 31.160 1.00 58.91 193 THR A C 1
ATOM 1509 O O . THR A 1 193 ? -4.352 18.373 31.405 1.00 58.91 193 THR A O 1
ATOM 1512 N N . ARG A 1 194 ? -2.789 17.735 29.918 1.00 70.75 194 ARG A N 1
ATOM 1513 C CA . ARG A 1 194 ? -3.547 17.927 28.686 1.00 70.75 194 ARG A CA 1
ATOM 1514 C C . ARG A 1 194 ? -4.155 16.597 28.256 1.00 70.75 194 ARG A C 1
ATOM 1516 O O . ARG A 1 194 ? -3.468 15.591 28.138 1.00 70.75 194 ARG A O 1
ATOM 1523 N N . TYR A 1 195 ? -5.440 16.629 27.969 1.00 64.88 195 TYR A N 1
ATOM 1524 C CA . TYR A 1 195 ? -6.217 15.519 27.449 1.00 64.88 195 TYR A CA 1
ATOM 1525 C C . TYR A 1 195 ? -6.508 15.789 25.983 1.00 64.88 195 TYR A C 1
ATOM 1527 O O . TYR A 1 195 ? -6.905 16.908 25.667 1.00 64.88 195 TYR A O 1
ATOM 1535 N N . SER A 1 196 ? -6.355 14.802 25.106 1.00 66.38 196 SER A N 1
ATOM 1536 C CA . SER A 1 196 ? -6.863 14.854 23.732 1.00 66.38 196 SER A CA 1
ATOM 1537 C C . SER A 1 196 ? -7.866 13.721 23.547 1.00 66.38 196 SER A C 1
ATOM 1539 O O . SER A 1 196 ? -7.489 12.552 23.558 1.00 66.38 196 SER A O 1
ATOM 1541 N N . LEU A 1 197 ? -9.149 14.053 23.411 1.00 63.78 197 LEU A N 1
ATOM 1542 C CA . LEU A 1 197 ? -10.216 13.062 23.242 1.00 63.78 197 LEU A CA 1
ATOM 1543 C C . LEU A 1 197 ? -10.687 13.032 21.790 1.00 63.78 197 LEU A C 1
ATOM 1545 O O . LEU A 1 197 ? -10.936 14.087 21.205 1.00 63.78 197 LEU A O 1
ATOM 1549 N N . SER A 1 198 ? -10.843 11.832 21.236 1.00 61.56 198 SER A N 1
ATOM 1550 C CA . SER A 1 198 ? -11.475 11.586 19.934 1.00 61.56 198 SER A CA 1
ATOM 1551 C C . SER A 1 198 ? -12.622 10.579 20.082 1.00 61.56 198 SER A C 1
ATOM 1553 O O . SER A 1 198 ? -12.977 10.217 21.197 1.00 61.56 198 SER A O 1
ATOM 1555 N N . LYS A 1 199 ? -13.198 10.096 18.973 1.00 55.41 199 LYS A N 1
ATOM 1556 C CA . LYS A 1 199 ? -14.181 8.998 18.997 1.00 55.41 199 LYS A CA 1
ATOM 1557 C C . LYS A 1 199 ? -13.584 7.625 19.312 1.00 55.41 199 LYS A C 1
ATOM 1559 O O . LYS A 1 199 ? -14.327 6.713 19.652 1.00 55.41 199 LYS A O 1
ATOM 1564 N N . THR A 1 200 ? -12.268 7.457 19.198 1.00 54.25 200 THR A N 1
ATOM 1565 C CA . THR A 1 200 ? -11.619 6.137 19.282 1.00 54.25 200 THR A CA 1
ATOM 1566 C C . THR A 1 200 ? -10.608 6.023 20.417 1.00 54.25 200 THR A C 1
ATOM 1568 O O . THR A 1 200 ? -10.320 4.913 20.870 1.00 54.25 200 THR A O 1
ATOM 1571 N N . PHE A 1 201 ? -10.087 7.147 20.913 1.00 63.00 201 PHE A N 1
ATOM 1572 C CA . PHE A 1 201 ? -9.051 7.157 21.940 1.00 63.00 201 PHE A CA 1
ATOM 1573 C C . PHE A 1 201 ? -9.159 8.344 22.894 1.00 63.00 201 PHE A C 1
ATOM 1575 O O . PHE A 1 201 ? -9.714 9.397 22.566 1.00 63.00 201 PHE A O 1
ATOM 1582 N N . VAL A 1 202 ? -8.504 8.183 24.042 1.00 67.69 202 VAL A N 1
ATOM 1583 C CA . VAL A 1 202 ? -8.095 9.279 24.917 1.00 67.69 202 VAL A CA 1
ATOM 1584 C C . VAL A 1 202 ? -6.576 9.315 24.982 1.00 67.69 202 VAL A C 1
ATOM 1586 O O . VAL A 1 202 ? -5.923 8.303 25.217 1.00 67.69 202 VAL A O 1
ATOM 1589 N N . GLU A 1 203 ? -6.011 10.489 24.749 1.00 71.00 203 GLU A N 1
ATOM 1590 C CA . GLU A 1 203 ? -4.594 10.767 24.926 1.00 71.00 203 GLU A CA 1
ATOM 1591 C C . GLU A 1 203 ? -4.391 11.643 26.157 1.00 71.00 203 GLU A C 1
ATOM 1593 O O . GLU A 1 203 ? -5.120 12.613 26.375 1.00 71.00 203 GLU A O 1
ATOM 1598 N N . PHE A 1 204 ? -3.378 11.301 26.940 1.00 72.06 204 PHE A N 1
ATOM 1599 C CA . PHE A 1 204 ? -2.969 11.991 28.150 1.00 72.06 204 PHE A CA 1
ATOM 1600 C C . PHE A 1 204 ? -1.546 12.495 27.953 1.00 72.06 204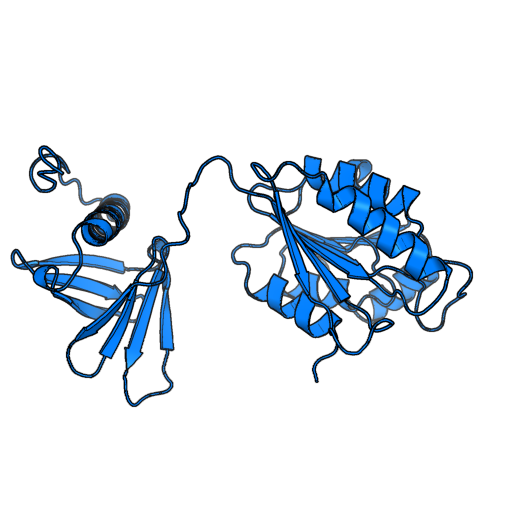 PHE A C 1
ATOM 1602 O O . PHE A 1 204 ? -0.651 11.726 27.603 1.00 72.06 204 PHE A O 1
ATOM 1609 N N . ASN A 1 205 ? -1.340 13.787 28.167 1.00 70.75 205 ASN A N 1
ATOM 1610 C CA . ASN A 1 205 ? -0.056 14.438 27.982 1.00 70.75 205 ASN A CA 1
ATOM 1611 C C . ASN A 1 205 ? 0.198 15.375 29.162 1.00 70.75 205 ASN A C 1
ATOM 1613 O O . ASN A 1 205 ? -0.526 16.353 29.348 1.00 70.75 205 ASN A O 1
ATOM 1617 N N . LYS A 1 206 ? 1.200 15.081 29.988 1.00 67.81 206 LYS A N 1
ATOM 1618 C CA . LYS A 1 206 ? 1.556 15.976 31.092 1.00 67.81 206 LYS A CA 1
ATOM 1619 C C . LYS A 1 206 ? 2.239 17.207 30.498 1.00 67.81 206 LYS A C 1
ATOM 1621 O O . LYS A 1 206 ? 3.203 17.070 29.764 1.00 67.81 206 LYS A O 1
ATOM 1626 N N . LEU A 1 207 ? 1.756 18.409 30.806 1.00 53.78 207 LEU A N 1
ATOM 1627 C CA . LEU A 1 207 ? 2.166 19.659 30.150 1.00 53.78 207 LEU A CA 1
ATOM 1628 C C . LEU A 1 207 ? 3.684 19.915 30.181 1.00 53.78 207 LEU A C 1
ATOM 1630 O O . LEU A 1 207 ? 4.198 20.556 29.268 1.00 53.78 207 LEU A O 1
ATOM 1634 N N . ASP A 1 208 ? 4.383 19.369 31.181 1.00 60.94 208 ASP A N 1
ATOM 1635 C CA . ASP A 1 208 ? 5.835 19.482 31.366 1.00 60.94 208 ASP A CA 1
ATOM 1636 C C . ASP A 1 208 ? 6.599 18.159 31.128 1.00 60.94 208 ASP A C 1
ATOM 1638 O O . ASP A 1 208 ? 7.768 18.037 31.504 1.00 60.94 208 ASP A O 1
ATOM 1642 N N . SER A 1 209 ? 5.969 17.144 30.525 1.00 58.97 209 SER A N 1
ATOM 1643 C CA . SER A 1 209 ? 6.632 15.898 30.126 1.00 58.97 209 SER A CA 1
ATOM 1644 C C . SER A 1 209 ? 6.438 15.612 28.635 1.00 58.97 209 SER A C 1
ATOM 1646 O O . SER A 1 209 ? 5.466 16.014 28.010 1.00 58.97 209 SER A O 1
ATOM 1648 N N . TYR A 1 210 ? 7.389 14.888 28.046 1.00 56.41 210 TYR A N 1
ATOM 1649 C CA . TYR A 1 210 ? 7.229 14.309 26.706 1.00 56.41 210 TYR A CA 1
ATOM 1650 C C . TYR A 1 210 ? 6.519 12.946 26.755 1.00 56.41 210 TYR A C 1
ATOM 1652 O O . TYR A 1 210 ? 6.527 12.215 25.766 1.00 56.41 210 TYR A O 1
ATOM 1660 N N . ASP A 1 211 ? 5.963 12.579 27.911 1.00 57.38 211 ASP A N 1
ATOM 1661 C CA . ASP A 1 211 ? 5.306 11.296 28.119 1.00 57.38 211 ASP A CA 1
ATOM 1662 C C . ASP A 1 211 ? 3.849 11.416 27.668 1.00 57.38 211 ASP A C 1
ATOM 1664 O O . ASP A 1 211 ? 3.013 12.030 28.336 1.00 57.38 211 ASP A O 1
ATOM 1668 N N . VAL A 1 212 ? 3.586 10.892 26.473 1.00 60.34 212 VAL A N 1
ATOM 1669 C CA . VAL A 1 212 ? 2.267 10.893 25.845 1.00 60.34 212 VAL A CA 1
ATOM 1670 C C . VAL A 1 212 ? 1.726 9.476 25.894 1.00 60.34 212 VAL A C 1
ATOM 1672 O O . VAL A 1 212 ? 2.250 8.582 25.230 1.00 60.34 212 VAL A O 1
ATOM 1675 N N . GLN A 1 213 ? 0.651 9.274 26.650 1.00 68.75 213 GLN A N 1
ATOM 1676 C CA . GLN A 1 213 ? -0.050 7.996 26.696 1.00 68.75 213 GLN A CA 1
ATOM 1677 C C . GLN A 1 213 ? -1.346 8.095 25.903 1.00 68.75 213 GLN A C 1
ATOM 1679 O O . GLN A 1 213 ? -2.289 8.769 26.312 1.00 68.75 213 GLN A O 1
ATOM 1684 N N . LYS A 1 214 ? -1.399 7.406 24.763 1.00 75.56 214 LYS A N 1
ATOM 1685 C CA . LYS A 1 214 ? -2.609 7.253 23.953 1.00 75.56 214 LYS A CA 1
ATOM 1686 C C . LYS A 1 214 ? -3.243 5.900 24.255 1.00 75.56 214 LYS A C 1
ATOM 1688 O O . LYS A 1 214 ? -2.607 4.870 24.063 1.00 75.56 214 LYS A O 1
ATOM 1693 N N . VAL A 1 215 ? -4.490 5.912 24.714 1.00 71.00 215 VAL A N 1
ATOM 1694 C CA . VAL A 1 215 ? -5.244 4.714 25.097 1.00 71.00 215 VAL A CA 1
ATOM 1695 C C . VAL A 1 215 ? -6.510 4.642 24.256 1.00 71.00 215 VAL A C 1
ATOM 1697 O O . VAL A 1 215 ? -7.325 5.568 24.270 1.00 71.00 215 VAL A O 1
ATOM 1700 N N . MET A 1 216 ? -6.687 3.551 23.508 1.00 70.81 216 MET A N 1
ATOM 1701 C CA . MET A 1 216 ? -7.926 3.331 22.763 1.00 70.81 216 MET A CA 1
ATOM 1702 C C . MET A 1 216 ? -9.064 3.043 23.742 1.00 70.81 216 MET A C 1
ATOM 1704 O O . MET A 1 216 ? -8.859 2.411 24.779 1.00 70.81 216 MET A O 1
ATOM 1708 N N . TYR A 1 217 ? -10.294 3.436 23.407 1.00 71.56 217 TYR A N 1
ATOM 1709 C CA . TYR A 1 217 ? -11.444 3.123 24.264 1.00 71.56 217 TYR A CA 1
ATOM 1710 C C . TYR A 1 217 ? -11.621 1.614 24.475 1.00 71.56 217 TYR A C 1
ATOM 1712 O O . TYR A 1 217 ? -12.005 1.196 25.568 1.00 71.56 217 TYR A O 1
ATOM 1720 N N . LYS A 1 218 ? -11.270 0.800 23.465 1.00 66.94 218 LYS A N 1
ATOM 1721 C CA . LYS A 1 218 ? -11.262 -0.670 23.558 1.00 66.94 218 LYS A CA 1
ATOM 1722 C C . LYS A 1 218 ? -10.302 -1.206 24.626 1.00 66.94 218 LYS A C 1
ATOM 1724 O O . LYS A 1 218 ? -10.536 -2.299 25.127 1.00 66.94 218 LYS A O 1
ATOM 1729 N N . ASP A 1 219 ? -9.309 -0.428 25.042 1.00 78.50 219 ASP A N 1
ATOM 1730 C CA . ASP A 1 219 ? -8.298 -0.856 26.011 1.00 78.50 219 ASP A CA 1
ATOM 1731 C C . ASP A 1 219 ? -8.572 -0.335 27.429 1.00 78.50 219 ASP A C 1
ATOM 1733 O O . ASP A 1 219 ? -7.990 -0.828 28.393 1.00 78.50 219 ASP A O 1
ATOM 1737 N N . LEU A 1 220 ? -9.484 0.629 27.604 1.00 80.31 220 LEU A N 1
ATOM 1738 C CA . LEU A 1 220 ? -9.870 1.095 28.939 1.00 80.31 220 LEU A CA 1
ATOM 1739 C C . LEU A 1 220 ? -10.421 -0.057 29.771 1.00 80.31 220 LEU A C 1
ATOM 1741 O O . LEU A 1 220 ? -11.292 -0.786 29.306 1.00 80.31 220 LEU A O 1
ATOM 1745 N N . LEU A 1 221 ? -9.988 -0.181 31.023 1.00 83.00 221 LEU A N 1
ATOM 1746 C CA . LEU A 1 221 ? -10.497 -1.205 31.934 1.00 83.00 221 LEU A CA 1
ATOM 1747 C C . LEU A 1 221 ? -11.914 -0.867 32.406 1.00 83.00 221 LEU A C 1
ATOM 1749 O O . LEU A 1 221 ? -12.781 -1.739 32.409 1.00 83.00 221 LEU A O 1
ATOM 1753 N N . SER A 1 222 ? -12.182 0.395 32.752 1.00 82.81 222 SER A N 1
ATOM 1754 C CA . SER A 1 222 ? -13.521 0.861 33.132 1.00 82.81 222 SER A CA 1
ATOM 1755 C C . SER A 1 222 ? -13.701 2.367 32.969 1.00 82.81 222 SER A C 1
ATOM 1757 O O . SER A 1 222 ? -12.730 3.120 32.990 1.00 82.81 222 SER A O 1
ATOM 1759 N N . VAL A 1 223 ? -14.961 2.800 32.865 1.00 80.94 223 VAL A N 1
ATOM 1760 C CA . VAL A 1 223 ? -15.366 4.206 32.995 1.00 80.94 223 VAL A CA 1
ATOM 1761 C C . VAL A 1 223 ? -16.494 4.299 34.022 1.00 80.94 223 VAL A C 1
ATOM 1763 O O . VAL A 1 223 ? -17.498 3.587 33.914 1.00 80.94 223 VAL A O 1
ATOM 1766 N N . THR A 1 224 ? -16.327 5.139 35.041 1.00 82.12 224 THR A N 1
ATOM 1767 C CA . THR A 1 224 ? -17.272 5.277 36.159 1.00 82.12 224 THR A CA 1
ATOM 1768 C C . THR A 1 224 ? -17.571 6.737 36.472 1.00 82.12 224 THR A C 1
ATOM 1770 O O . THR A 1 224 ? -16.752 7.618 36.230 1.00 82.12 224 THR A O 1
ATOM 1773 N N . TYR A 1 225 ? -18.744 7.012 37.039 1.00 80.56 225 TYR A N 1
ATOM 1774 C CA . TYR A 1 225 ? -19.008 8.315 37.640 1.00 80.56 225 TYR A CA 1
ATOM 1775 C C . TYR A 1 225 ? -18.273 8.431 38.973 1.00 80.56 225 TYR A C 1
ATOM 1777 O O . TYR A 1 225 ? -18.407 7.571 39.842 1.00 80.56 225 TYR A O 1
ATOM 1785 N N . VAL A 1 226 ? -17.524 9.519 39.139 1.00 82.12 226 VAL A N 1
ATOM 1786 C CA . VAL A 1 226 ? -17.055 9.973 40.455 1.00 82.12 226 VAL A CA 1
ATOM 1787 C C . VAL A 1 226 ? -18.175 10.753 41.141 1.00 82.12 226 VAL A C 1
ATOM 1789 O O . VAL A 1 226 ? -18.432 10.569 42.326 1.00 82.12 226 VAL A O 1
ATOM 1792 N N . ASP A 1 227 ? -18.856 11.609 40.376 1.00 82.25 227 ASP A N 1
ATOM 1793 C CA . ASP A 1 227 ? -20.075 12.324 40.750 1.00 82.25 227 ASP A CA 1
ATOM 1794 C C . ASP A 1 227 ? -20.824 12.786 39.483 1.00 82.25 227 ASP A C 1
ATOM 1796 O O . ASP A 1 227 ? -20.441 12.439 38.366 1.00 82.25 227 ASP A O 1
ATOM 1800 N N . GLN A 1 228 ? -21.880 13.593 39.641 1.00 75.25 228 GLN A N 1
ATOM 1801 C CA . GLN A 1 228 ? -22.719 14.085 38.535 1.00 75.25 228 GLN A CA 1
ATOM 1802 C C . GLN A 1 228 ? -21.960 14.847 37.435 1.00 75.25 228 GLN A C 1
ATOM 1804 O O . GLN A 1 228 ? -22.482 15.001 36.333 1.00 75.25 228 GLN A O 1
ATOM 1809 N N . LYS A 1 229 ? -20.766 15.372 37.724 1.00 78.88 229 LYS A N 1
ATOM 1810 C CA . LYS A 1 229 ? -19.971 16.187 36.797 1.00 78.88 229 LYS A CA 1
ATOM 1811 C C . LYS A 1 229 ? -18.601 15.592 36.506 1.00 78.88 229 LYS A C 1
ATOM 1813 O O . LYS A 1 229 ? -17.825 16.207 35.786 1.00 78.88 229 LYS A O 1
ATOM 1818 N N . ARG A 1 230 ? -18.259 14.432 37.065 1.00 81.56 230 ARG A N 1
ATOM 1819 C CA . ARG A 1 230 ? -16.919 13.859 36.916 1.00 81.56 230 ARG A CA 1
ATOM 1820 C C . ARG A 1 230 ? -16.965 12.390 36.543 1.00 81.56 230 ARG A C 1
ATOM 1822 O O . ARG A 1 230 ? -17.607 11.592 37.221 1.00 81.56 230 ARG A O 1
ATOM 1829 N N . LEU A 1 231 ? -16.222 12.042 35.498 1.00 81.69 231 LEU A N 1
ATOM 1830 C CA . LEU A 1 231 ? -16.006 10.672 35.039 1.00 81.69 231 LEU A CA 1
ATOM 1831 C C . LEU A 1 231 ? -14.579 10.233 35.363 1.00 81.69 231 LEU A C 1
ATOM 1833 O O . LEU A 1 231 ? -13.643 10.996 35.146 1.00 81.69 231 LEU A O 1
ATOM 1837 N N . SER A 1 232 ? -14.411 9.009 35.851 1.00 83.75 232 SER A N 1
ATOM 1838 C CA . SER A 1 232 ? -13.120 8.356 36.040 1.00 83.75 232 SER A CA 1
ATOM 1839 C C . SER A 1 232 ? -12.909 7.290 34.973 1.00 83.75 232 SER A C 1
ATOM 1841 O O . SER A 1 232 ? -13.788 6.464 34.739 1.00 83.75 232 SER A O 1
ATOM 1843 N N . PHE A 1 233 ? -11.744 7.307 34.338 1.00 83.88 233 PHE A N 1
ATOM 1844 C CA . PHE A 1 233 ? -11.289 6.341 33.348 1.00 83.88 233 PHE A CA 1
ATOM 1845 C C . PHE A 1 233 ? -10.163 5.522 33.968 1.00 83.88 233 PHE A C 1
ATOM 1847 O O . PHE A 1 233 ? -9.172 6.092 34.420 1.00 83.88 233 PHE A O 1
ATOM 1854 N N . THR A 1 234 ? -10.297 4.201 33.972 1.00 83.69 234 THR A N 1
ATOM 1855 C CA . THR A 1 234 ? -9.244 3.285 34.416 1.00 83.69 234 THR A CA 1
ATOM 1856 C C . THR A 1 234 ? -8.481 2.782 33.199 1.00 83.69 234 THR A C 1
ATOM 1858 O O . THR A 1 234 ? -9.065 2.163 32.307 1.00 83.69 234 THR A O 1
ATOM 1861 N N . LEU A 1 235 ? -7.186 3.073 33.155 1.00 81.81 235 LEU A N 1
ATOM 1862 C CA . LEU A 1 235 ? -6.286 2.746 32.052 1.00 81.81 235 LEU A CA 1
ATOM 1863 C C . LEU A 1 235 ? -5.771 1.297 32.159 1.00 81.81 235 LEU A C 1
ATOM 1865 O O . LEU A 1 235 ? -5.829 0.720 33.246 1.00 81.81 235 LEU A O 1
ATOM 1869 N N . PRO A 1 236 ? -5.203 0.710 31.083 1.00 78.44 236 PRO A N 1
ATOM 1870 C CA . PRO A 1 236 ? -4.544 -0.603 31.132 1.00 78.44 236 PRO A CA 1
ATOM 1871 C C . PRO A 1 236 ? -3.454 -0.727 32.205 1.00 78.44 236 PRO A C 1
ATOM 1873 O O . PRO A 1 236 ? -3.220 -1.813 32.730 1.00 78.44 236 PRO A O 1
ATOM 1876 N N . SER A 1 237 ? -2.797 0.384 32.552 1.00 75.88 237 SER A N 1
ATOM 1877 C CA . SER A 1 237 ? -1.795 0.454 33.624 1.00 75.88 237 SER A CA 1
ATOM 1878 C C . SER A 1 237 ? -2.386 0.348 35.038 1.00 75.88 237 SER A C 1
ATOM 1880 O O . SER A 1 237 ? -1.627 0.283 36.001 1.00 75.88 237 SER A O 1
ATOM 1882 N N . ASN A 1 238 ? -3.718 0.303 35.174 1.00 78.38 238 ASN A N 1
ATOM 1883 C CA . ASN A 1 238 ? -4.503 0.520 36.397 1.00 78.38 238 ASN A CA 1
ATOM 1884 C C . ASN A 1 238 ? -4.491 1.955 36.940 1.00 78.38 238 ASN A C 1
ATOM 1886 O O . ASN A 1 238 ? -5.109 2.212 37.975 1.00 78.38 238 ASN A O 1
ATOM 1890 N N . ASP A 1 239 ? -3.862 2.902 36.247 1.00 77.62 239 ASP A N 1
ATOM 1891 C CA . ASP A 1 239 ? -3.980 4.309 36.614 1.00 77.62 239 ASP A CA 1
ATOM 1892 C C . ASP A 1 239 ? -5.402 4.812 36.359 1.00 77.62 239 ASP A C 1
ATOM 1894 O O . ASP A 1 239 ? -6.088 4.380 35.427 1.00 77.62 239 ASP A O 1
ATOM 1898 N N . THR A 1 240 ? -5.851 5.750 37.189 1.00 79.00 240 THR A N 1
ATOM 1899 C CA . THR A 1 240 ? -7.157 6.389 37.026 1.00 79.00 240 THR A CA 1
ATOM 1900 C C . THR A 1 240 ? -7.003 7.844 36.649 1.00 79.00 240 THR A C 1
ATOM 1902 O O . THR A 1 240 ? -6.286 8.596 37.309 1.00 79.00 240 THR A O 1
ATOM 1905 N N . VAL A 1 241 ? -7.773 8.263 35.658 1.00 73.81 241 VAL A N 1
ATOM 1906 C CA . VAL A 1 241 ? -7.848 9.648 35.217 1.00 73.81 241 VAL A CA 1
ATOM 1907 C C . VAL A 1 241 ? -9.251 10.172 35.449 1.00 73.81 241 VAL A C 1
ATOM 1909 O O . VAL A 1 241 ? -10.213 9.493 35.114 1.00 73.81 241 VAL A O 1
ATOM 1912 N N . THR A 1 242 ? -9.387 11.386 35.983 1.00 78.31 242 THR A N 1
ATOM 1913 C CA . THR A 1 242 ? -10.700 12.015 36.190 1.00 78.31 242 THR A CA 1
ATOM 1914 C C . THR A 1 242 ? -10.912 13.194 35.244 1.00 78.31 242 THR A C 1
ATOM 1916 O O . THR A 1 242 ? -10.087 14.101 35.185 1.00 78.31 242 THR A O 1
ATOM 1919 N N . LEU A 1 243 ? -12.047 13.199 34.549 1.00 74.62 243 LEU A N 1
ATOM 1920 C CA . LEU A 1 243 ? -12.505 14.255 33.653 1.00 74.62 243 LEU A CA 1
ATOM 1921 C C . LEU A 1 243 ? -13.684 14.998 34.280 1.00 74.62 243 LEU A C 1
ATOM 1923 O O . LEU A 1 243 ? -14.678 14.367 34.631 1.00 74.62 243 LEU A O 1
ATOM 1927 N N . ASP A 1 244 ? -13.611 16.327 34.356 1.00 76.00 244 ASP A N 1
ATOM 1928 C CA . ASP A 1 244 ? -14.765 17.172 34.677 1.00 76.00 244 ASP A CA 1
ATOM 1929 C C . ASP A 1 244 ? -15.578 17.453 33.406 1.00 76.00 244 ASP A C 1
ATOM 1931 O O . ASP A 1 244 ? -15.150 18.195 32.519 1.00 76.00 244 ASP A O 1
ATOM 1935 N N . THR A 1 245 ? -16.758 16.842 33.313 1.00 74.56 245 THR A N 1
ATOM 1936 C CA . THR A 1 245 ? -17.668 16.944 32.170 1.00 74.56 245 THR A CA 1
ATOM 1937 C C . THR A 1 245 ? -18.241 18.348 31.997 1.00 74.56 245 THR A C 1
ATOM 1939 O O . THR A 1 245 ? -18.626 18.708 30.887 1.00 74.56 245 THR A O 1
ATOM 1942 N N . SER A 1 246 ? -18.248 19.186 33.042 1.00 71.62 246 SER A N 1
ATOM 1943 C CA . SER A 1 246 ? -18.725 20.573 32.936 1.00 71.62 246 SER A CA 1
ATOM 1944 C C . SER A 1 246 ? -17.800 21.473 32.114 1.00 71.62 246 SER A C 1
ATOM 1946 O O . SER A 1 246 ? -18.236 22.503 31.601 1.00 71.62 246 SER A O 1
ATOM 1948 N N . MET A 1 247 ? -16.545 21.057 31.939 1.00 67.75 247 MET A N 1
ATOM 1949 C CA . MET A 1 247 ? -15.546 21.755 31.129 1.00 67.75 247 MET A CA 1
ATOM 1950 C C . MET A 1 247 ? -15.539 21.283 29.666 1.00 67.75 247 MET A C 1
ATOM 1952 O O . MET A 1 247 ? -14.741 21.762 28.859 1.00 67.75 247 MET A O 1
ATOM 1956 N N . VAL A 1 248 ? -16.413 20.338 29.310 1.00 64.06 248 VAL A N 1
ATOM 1957 C CA . VAL A 1 248 ? -16.469 19.716 27.986 1.00 64.06 248 VAL A CA 1
ATOM 1958 C C . VAL A 1 248 ? -17.655 20.272 27.197 1.00 64.06 248 VAL A C 1
ATOM 1960 O O . VAL A 1 248 ? -18.766 20.410 27.709 1.00 64.06 248 VAL A O 1
ATOM 1963 N N . LYS A 1 249 ? -17.439 20.593 25.915 1.00 62.69 249 LYS A N 1
ATOM 1964 C CA . LYS A 1 249 ? -18.519 21.034 25.018 1.00 62.69 249 LYS A CA 1
ATOM 1965 C C . LYS A 1 249 ? -19.578 19.933 24.873 1.00 62.69 249 LYS A C 1
ATOM 1967 O O . LYS A 1 249 ? -19.237 18.765 24.710 1.00 62.69 249 LYS A O 1
ATOM 1972 N N . LYS A 1 250 ? -20.859 20.319 24.845 1.00 64.25 250 LYS A N 1
ATOM 1973 C CA . LYS A 1 250 ? -22.006 19.391 24.751 1.00 64.25 250 LYS A CA 1
ATOM 1974 C C . LYS A 1 250 ? -21.901 18.365 23.617 1.00 64.25 250 LYS A C 1
ATOM 1976 O O . LYS A 1 250 ? -22.218 17.203 23.828 1.00 64.25 250 LYS A O 1
ATOM 1981 N N . GLU A 1 251 ? -21.428 18.783 22.446 1.00 62.44 251 GLU A N 1
ATOM 1982 C CA . GLU A 1 251 ? -21.260 17.918 21.267 1.00 62.44 251 GLU A CA 1
ATOM 1983 C C . GLU A 1 251 ? -20.304 16.743 21.535 1.00 62.44 251 GLU A C 1
ATOM 1985 O O . GLU A 1 251 ? -20.537 15.634 21.068 1.00 62.44 251 GLU A O 1
ATOM 1990 N N . VAL A 1 252 ? -19.275 16.970 22.356 1.00 61.41 252 VAL A N 1
ATOM 1991 C CA . VAL A 1 252 ? -18.237 15.986 22.709 1.00 61.41 252 VAL A CA 1
ATOM 1992 C C . VAL A 1 252 ? -18.689 15.087 23.855 1.00 61.41 252 VAL A C 1
ATOM 1994 O O . VAL A 1 252 ? -18.330 13.914 23.909 1.00 61.41 252 VAL A O 1
ATOM 1997 N N . LEU A 1 253 ? -19.513 15.613 24.767 1.00 68.81 253 LEU A N 1
ATOM 1998 C CA . LEU A 1 253 ? -20.067 14.830 25.872 1.00 68.81 253 LEU A CA 1
ATOM 1999 C C . LEU A 1 253 ? -20.846 13.614 25.371 1.00 68.81 253 LEU A C 1
ATOM 2001 O O . LEU A 1 253 ? -20.728 12.545 25.960 1.00 68.81 253 LEU A O 1
ATOM 2005 N N . LYS A 1 254 ? -21.580 13.746 24.259 1.00 69.25 254 LYS A N 1
ATOM 2006 C CA . LYS A 1 254 ? -22.309 12.628 23.646 1.00 69.25 254 LYS A CA 1
ATOM 2007 C C . LYS A 1 254 ? -21.380 11.467 23.279 1.00 69.25 254 LYS A C 1
ATOM 2009 O O . LYS A 1 254 ? -21.702 10.320 23.583 1.00 69.25 254 LYS A O 1
ATOM 2014 N N . ASP A 1 255 ? -20.231 11.767 22.680 1.00 66.94 255 ASP A N 1
ATOM 2015 C CA . ASP A 1 255 ? -19.241 10.758 22.293 1.00 66.94 255 ASP A CA 1
ATOM 2016 C C . ASP A 1 255 ? -18.609 10.104 23.533 1.00 66.94 255 ASP A C 1
ATOM 2018 O O . ASP A 1 255 ? -18.489 8.882 23.599 1.00 66.94 255 ASP A O 1
ATOM 2022 N N . ILE A 1 256 ? -18.301 10.890 24.571 1.00 71.00 256 ILE A N 1
ATOM 2023 C CA . ILE A 1 256 ? -17.763 10.377 25.842 1.00 71.00 256 ILE A CA 1
ATOM 2024 C C . ILE A 1 256 ? -18.765 9.446 26.538 1.00 71.00 256 ILE A C 1
ATOM 2026 O O . ILE A 1 256 ? -18.385 8.370 27.004 1.00 71.00 256 ILE A O 1
ATOM 2030 N N . TYR A 1 257 ? -20.046 9.823 26.583 1.00 74.75 257 TYR A N 1
ATOM 2031 C CA . TYR A 1 257 ? -21.100 8.986 27.159 1.00 74.75 257 TYR A CA 1
ATOM 2032 C C . TYR A 1 257 ? -21.325 7.704 26.349 1.00 74.75 257 TYR A C 1
ATOM 2034 O O . TYR A 1 257 ? -21.511 6.640 26.939 1.00 74.75 257 TYR A O 1
ATOM 2042 N N . MET A 1 258 ? -21.237 7.768 25.016 1.00 69.75 258 MET A N 1
ATOM 2043 C CA . MET A 1 258 ? -21.284 6.576 24.164 1.00 69.75 258 MET A CA 1
ATOM 2044 C C . MET A 1 258 ? -20.114 5.628 24.460 1.00 69.75 258 MET A C 1
ATOM 2046 O O . MET A 1 258 ? -20.312 4.426 24.624 1.00 69.75 258 MET A O 1
ATOM 2050 N N . CYS A 1 259 ? -18.901 6.160 24.612 1.00 68.94 259 CYS A N 1
ATOM 2051 C CA . CYS A 1 259 ? -17.728 5.359 24.962 1.00 68.94 259 CYS A CA 1
ATOM 2052 C C . CYS A 1 259 ? -17.876 4.712 26.342 1.00 68.94 259 CYS A C 1
ATOM 2054 O O . CYS A 1 259 ? -17.621 3.518 26.498 1.00 68.94 259 CYS A O 1
ATOM 2056 N N . MET A 1 260 ? -18.351 5.473 27.333 1.00 74.88 260 MET A N 1
ATOM 2057 C CA . MET A 1 260 ? -18.661 4.948 28.662 1.00 74.88 260 MET A CA 1
ATOM 2058 C C . MET A 1 260 ? -19.656 3.785 28.582 1.00 74.88 260 MET A C 1
ATOM 2060 O O . MET A 1 260 ? -19.429 2.749 29.206 1.00 74.88 260 MET A O 1
ATOM 2064 N N . TYR A 1 261 ? -20.722 3.925 27.789 1.00 71.38 261 TYR A N 1
ATOM 2065 C CA . TYR A 1 261 ? -21.694 2.856 27.576 1.00 71.38 261 TYR A CA 1
ATOM 2066 C C . TYR A 1 261 ? -21.058 1.599 26.982 1.00 71.38 261 TYR A C 1
ATOM 2068 O O . TYR A 1 261 ? -21.265 0.509 27.512 1.00 71.38 261 TYR A O 1
ATOM 2076 N N . LEU A 1 262 ? -20.255 1.732 25.923 1.00 66.81 262 LEU A N 1
ATOM 2077 C CA . LEU A 1 262 ? -19.605 0.593 25.271 1.00 66.81 262 LEU A CA 1
ATOM 2078 C C . LEU A 1 262 ? -18.661 -0.153 26.226 1.00 66.81 262 LEU A C 1
ATOM 2080 O O . LEU A 1 262 ? -18.724 -1.381 26.319 1.00 66.81 262 LEU A O 1
ATOM 2084 N N . VAL A 1 263 ? -17.843 0.579 26.991 1.00 71.62 263 VAL A N 1
ATOM 2085 C CA . VAL A 1 263 ? -16.923 -0.003 27.984 1.00 71.62 263 VAL A CA 1
ATOM 2086 C C . VAL A 1 263 ? -17.696 -0.707 29.104 1.00 71.62 263 VAL A C 1
ATOM 2088 O O . VAL A 1 263 ? -17.370 -1.836 29.472 1.00 71.62 263 VAL A O 1
ATOM 2091 N N . ARG A 1 264 ? -18.758 -0.082 29.628 1.00 73.00 264 ARG A N 1
ATOM 2092 C CA . ARG A 1 264 ? -19.603 -0.660 30.687 1.00 73.00 264 ARG A CA 1
ATOM 2093 C C . ARG A 1 264 ? -20.359 -1.900 30.220 1.00 73.00 264 ARG A C 1
ATOM 2095 O O . ARG A 1 264 ? -20.339 -2.915 30.916 1.00 73.00 264 ARG A O 1
ATOM 2102 N N . LYS A 1 265 ? -20.941 -1.853 29.021 1.00 69.75 265 LYS A N 1
ATOM 2103 C CA . LYS A 1 265 ? -21.629 -2.984 28.388 1.00 69.75 265 LYS A CA 1
ATOM 2104 C C . LYS A 1 265 ? -20.696 -4.179 28.221 1.00 69.75 265 LYS A C 1
ATOM 2106 O O . LYS A 1 265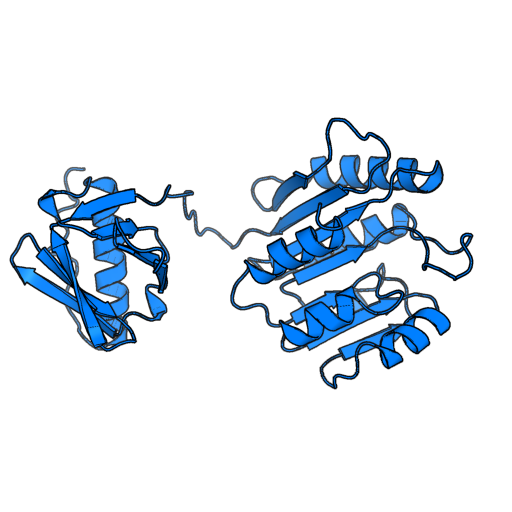 ? -21.071 -5.294 28.573 1.00 69.75 265 LYS A O 1
ATOM 2111 N N . ARG A 1 266 ? -19.468 -3.954 27.738 1.00 76.88 266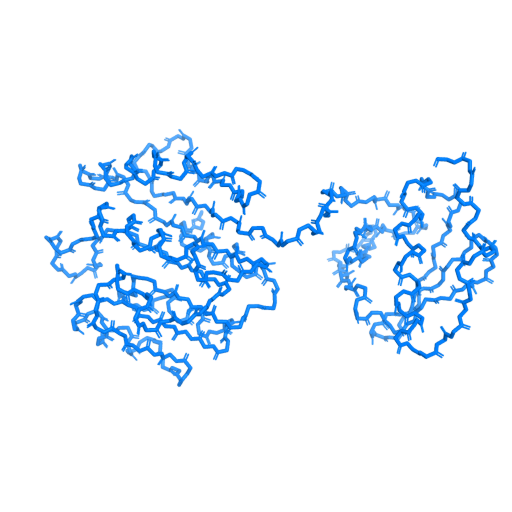 ARG A N 1
ATOM 2112 C CA . ARG A 1 266 ? -18.442 -5.005 27.629 1.00 76.88 266 ARG A CA 1
ATOM 2113 C C . ARG A 1 266 ? -18.122 -5.630 28.989 1.00 76.88 266 ARG A C 1
ATOM 2115 O O . ARG A 1 266 ? -17.930 -6.836 29.078 1.00 76.88 266 ARG A O 1
ATOM 2122 N N . ASN A 1 267 ? -18.119 -4.824 30.046 1.00 75.94 267 ASN A N 1
ATOM 2123 C CA . ASN A 1 267 ? -17.871 -5.275 31.414 1.00 75.94 267 ASN A CA 1
ATOM 2124 C C . ASN A 1 267 ? -19.118 -5.874 32.104 1.00 75.94 267 ASN A C 1
ATOM 2126 O O . ASN A 1 267 ? -19.092 -6.103 33.311 1.00 75.94 267 ASN A O 1
ATOM 2130 N N . GLY A 1 268 ? -20.212 -6.119 31.373 1.00 73.69 268 GLY A N 1
ATOM 2131 C CA . GLY A 1 268 ? -21.430 -6.732 31.913 1.00 73.69 268 GLY A CA 1
ATOM 2132 C C . GLY A 1 268 ? -22.267 -5.814 32.809 1.00 73.69 268 GLY A C 1
ATOM 2133 O O . GLY A 1 268 ? -23.146 -6.294 33.523 1.00 73.69 268 GLY A O 1
ATOM 2134 N N . ILE A 1 269 ? -22.017 -4.502 32.783 1.00 75.44 269 ILE A N 1
ATOM 2135 C CA . ILE A 1 269 ? -22.798 -3.505 33.521 1.00 75.44 269 ILE A CA 1
ATOM 2136 C C . ILE A 1 269 ? -23.987 -3.096 32.641 1.00 75.44 269 ILE A C 1
ATOM 2138 O O . ILE A 1 269 ? -23.830 -2.348 31.676 1.00 75.44 269 ILE A O 1
ATOM 2142 N N . ASN A 1 270 ? -25.175 -3.619 32.958 1.00 58.28 270 ASN A N 1
ATOM 2143 C CA . ASN A 1 270 ? -26.435 -3.255 32.303 1.00 58.28 270 ASN A CA 1
ATOM 2144 C C . ASN A 1 270 ? -27.041 -2.025 32.995 1.00 58.28 270 ASN A C 1
ATOM 2146 O O . ASN A 1 270 ? -27.742 -2.160 33.995 1.00 58.28 270 ASN A O 1
ATOM 2150 N N . GLU A 1 271 ? -26.784 -0.835 32.460 1.00 57.09 271 GLU A N 1
ATOM 2151 C CA . GLU A 1 271 ? -27.498 0.393 32.830 1.00 57.09 271 GLU A CA 1
ATOM 2152 C C . GLU A 1 271 ? -28.296 0.903 31.620 1.00 57.09 271 GLU A C 1
ATOM 2154 O O . GLU A 1 271 ? -27.805 0.911 30.487 1.00 57.09 271 GLU A O 1
ATOM 2159 N N . GLU A 1 272 ? -29.554 1.289 31.847 1.00 52.03 272 GLU A N 1
ATOM 2160 C CA . GLU A 1 272 ? -30.418 1.866 30.816 1.00 52.03 272 GLU A CA 1
ATOM 2161 C C . GLU A 1 272 ? -29.932 3.272 30.446 1.00 52.03 272 GLU A C 1
ATOM 2163 O O . GLU A 1 272 ? -29.952 4.190 31.261 1.00 52.03 272 GLU A O 1
ATOM 2168 N N . LEU A 1 273 ? -29.563 3.466 29.176 1.00 48.75 273 LEU A N 1
ATOM 2169 C CA . LEU A 1 273 ? -29.154 4.760 28.608 1.00 48.75 273 LEU A CA 1
ATOM 2170 C C . LEU A 1 273 ? -30.217 5.872 28.737 1.00 48.75 273 LEU A C 1
ATOM 2172 O O . LEU A 1 273 ? -29.916 7.046 28.528 1.00 48.75 273 LEU A O 1
ATOM 2176 N N . GLN A 1 274 ? -31.476 5.493 28.979 1.00 42.91 274 GLN A N 1
ATOM 2177 C CA . GLN A 1 274 ? -32.648 6.317 28.682 1.00 42.91 274 GLN A CA 1
ATOM 2178 C C . GLN A 1 274 ? -32.897 7.463 29.669 1.00 42.91 274 GLN A C 1
ATOM 2180 O O . GLN A 1 274 ? -33.588 8.410 29.307 1.00 42.91 274 GLN A O 1
ATOM 2185 N N . SER A 1 275 ? -32.342 7.429 30.883 1.00 44.31 275 SER A N 1
ATOM 2186 C CA . SER A 1 275 ? -32.550 8.500 31.871 1.00 44.31 275 SER A CA 1
ATOM 2187 C C . SER A 1 275 ? -31.398 9.507 31.950 1.00 44.31 275 SER A C 1
ATOM 2189 O O . SER A 1 275 ? -31.627 10.666 32.295 1.00 44.31 275 SER A O 1
ATOM 2191 N N . GLU A 1 276 ? -30.172 9.102 31.608 1.00 46.84 276 GLU A N 1
ATOM 2192 C CA . GLU A 1 276 ? -28.969 9.938 31.763 1.00 46.84 276 GLU A CA 1
ATOM 2193 C C . GLU A 1 276 ? -28.658 10.783 30.524 1.00 46.84 276 GLU A C 1
ATOM 2195 O O . GLU A 1 276 ? -28.057 11.853 30.619 1.00 46.84 276 GLU A O 1
ATOM 2200 N N . ILE A 1 277 ? -29.137 10.347 29.359 1.00 47.41 277 ILE A N 1
ATOM 2201 C CA . ILE A 1 277 ? -29.069 11.102 28.117 1.00 47.41 277 ILE A CA 1
ATOM 2202 C C . ILE A 1 277 ? -30.413 11.815 27.914 1.00 47.41 277 ILE A C 1
ATOM 2204 O O . ILE A 1 277 ? -31.234 11.404 27.098 1.00 47.41 277 ILE A O 1
ATOM 2208 N N . GLN A 1 278 ? -30.661 12.918 28.628 1.00 41.38 278 GLN A N 1
ATOM 2209 C CA . GLN A 1 278 ? -31.686 13.879 28.196 1.00 41.38 278 GLN A CA 1
ATOM 2210 C C . GLN A 1 278 ? -31.202 14.594 26.918 1.00 41.38 278 GLN A C 1
ATOM 2212 O O . GLN A 1 278 ? -30.795 15.753 26.944 1.00 41.38 278 GLN A O 1
ATOM 2217 N N . LEU A 1 279 ? -31.217 13.879 25.788 1.00 43.97 279 LEU A N 1
ATOM 2218 C CA . LEU A 1 279 ? -31.005 14.424 24.440 1.00 43.97 279 LEU A CA 1
ATOM 2219 C C . LEU A 1 279 ? -32.288 15.020 23.838 1.00 43.97 279 LEU A C 1
ATOM 2221 O O . LEU A 1 279 ? -32.268 15.456 22.695 1.00 43.97 279 LEU A O 1
ATOM 2225 N N . GLU A 1 280 ? -33.402 15.084 24.571 1.00 33.59 280 GLU A N 1
ATOM 2226 C CA . GLU A 1 280 ? -34.690 15.500 23.993 1.00 33.59 280 GLU A CA 1
ATOM 2227 C C . GLU A 1 280 ? -34.816 16.998 23.646 1.00 33.59 280 GLU A C 1
ATOM 2229 O O . GLU A 1 280 ? -35.875 17.403 23.190 1.00 33.59 280 GLU A O 1
ATOM 2234 N N . ASN A 1 281 ? -33.777 17.835 23.783 1.00 33.12 281 ASN A N 1
ATOM 2235 C CA . ASN A 1 281 ? -33.834 19.244 23.342 1.00 33.12 281 ASN A CA 1
ATOM 2236 C C . ASN A 1 281 ? -32.488 19.827 22.843 1.00 33.12 281 ASN A C 1
ATOM 2238 O O . ASN A 1 281 ? -32.198 20.999 23.100 1.00 33.12 281 ASN A O 1
ATOM 2242 N N . CYS A 1 282 ? -31.632 19.056 22.163 1.00 31.78 282 CYS A N 1
ATOM 2243 C CA . CYS A 1 282 ? -30.411 19.586 21.526 1.00 31.78 282 CYS A CA 1
ATOM 2244 C C . CYS A 1 282 ? -30.225 19.046 20.107 1.00 31.78 282 CYS A C 1
ATOM 2246 O O . CYS A 1 282 ? -30.201 17.805 19.957 1.00 31.78 282 CYS A O 1
#

pLDDT: mean 82.52, std 17.43, range [31.78, 98.81]

Foldseek 3Di:
DDAQVVVVLVVVVVDPDWAEEEEQDCQQQPVVQSCVVRYNAYEYEDLDPVRLVNNCVVRVDPRYHYDNDHLLCVVVPDQEGAEYEAEWADRVVDDNVDTDALVSVLSNVVNRLVRYDAFHKYKHKAQCQDPRSVVSVVSVVVSVVPDDPVFWDWDKADDPVDPRGIIMIMITGHHDDPPQPPPAFDWDDDPQWTWGDGLFWIWIDRVPDPDIDIAGLVQWQAWDDPDPQKIWTQGNVRDIDIDGNVRPDPVVVVSVVVSRVVNCVVVVNDDDPPPSPPVVPD